Protein 6LKK (pdb70)

B-factor: mean 28.36, std 10.53, range [13.99, 84.91]

Structure (mmCIF, N/CA/C/O backbone):
data_6LKK
#
_entry.id   6LKK
#
_cell.length_a   52.150
_cell.length_b   67.444
_cell.length_c   87.393
_cell.angle_alpha   90.000
_cell.angle_beta   90.000
_cell.angle_gamma   90.000
#
_symmetry.space_group_name_H-M   'P 21 21 21'
#
loop_
_entity.id
_entity.type
_entity.pdbx_description
1 polymer 'ABC transporter, solute-binding protein'
2 non-polymer 6-O-phosphono-alpha-D-glucopyranose
3 water water
#
loop_
_atom_site.group_PDB
_atom_site.id
_atom_site.type_symbol
_atom_site.label_atom_id
_atom_site.label_alt_id
_atom_site.label_comp_id
_atom_site.label_asym_id
_atom_site.label_entity_id
_atom_site.label_seq_id
_atom_site.pdbx_PDB_ins_code
_atom_site.Cartn_x
_atom_site.Cartn_y
_atom_site.Cartn_z
_atom_site.occupancy
_atom_site.B_iso_or_equiv
_atom_site.auth_seq_id
_atom_site.auth_comp_id
_atom_site.auth_asym_id
_atom_site.auth_atom_id
_atom_site.pdbx_PDB_model_num
ATOM 1 N N . ASN A 1 1 ? -25.794 1.857 117.856 1.00 39.78 29 ASN A N 1
ATOM 2 C CA . ASN A 1 1 ? -26.433 3.132 117.548 1.00 36.95 29 ASN A CA 1
ATOM 3 C C . ASN A 1 1 ? -26.516 3.373 116.044 1.00 41.19 29 ASN A C 1
ATOM 4 O O . ASN A 1 1 ? -27.525 3.874 115.543 1.00 45.13 29 ASN A O 1
ATOM 14 N N . VAL A 1 2 ? -25.460 3.013 115.324 1.00 38.12 30 VAL A N 1
ATOM 15 C CA . VAL A 1 2 ? -25.391 3.277 113.891 1.00 38.92 30 VAL A CA 1
ATOM 16 C C . VAL A 1 2 ? -26.119 2.179 113.129 1.00 31.24 30 VAL A C 1
ATOM 17 O O . VAL A 1 2 ? -26.019 0.991 113.462 1.00 33.41 30 VAL A O 1
ATOM 30 N N . LEU A 1 3 ? -26.859 2.577 112.098 1.00 26.80 31 LEU A N 1
ATOM 31 C CA . LEU A 1 3 ? -27.529 1.651 111.192 1.00 27.83 31 LEU A CA 1
ATOM 32 C C . LEU A 1 3 ? -26.850 1.746 109.833 1.00 24.75 31 LEU A C 1
ATOM 33 O O . LEU A 1 3 ? -26.882 2.802 109.192 1.00 27.85 31 LEU A O 1
ATOM 49 N N . THR A 1 4 ? -26.246 0.646 109.395 1.00 25.28 32 THR A N 1
ATOM 50 C CA . THR A 1 4 ? -25.466 0.620 108.165 1.00 24.60 32 THR A CA 1
ATOM 51 C C . THR A 1 4 ? -26.317 0.096 107.015 1.00 22.72 32 THR 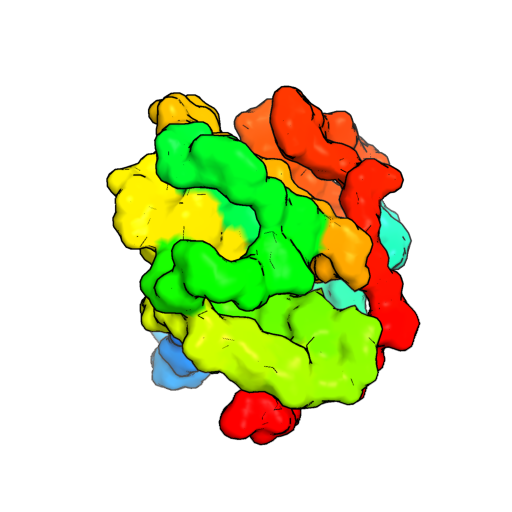A C 1
ATOM 52 O O . THR A 1 4 ? -26.940 -0.966 107.125 1.00 22.45 32 THR A O 1
ATOM 63 N N . VAL A 1 5 ? -26.327 0.842 105.914 1.00 21.02 33 VAL A N 1
ATOM 64 C CA . VAL A 1 5 ? -27.052 0.483 104.702 1.00 19.97 33 VAL A CA 1
ATOM 65 C C . VAL A 1 5 ? -26.031 0.166 103.617 1.00 20.23 33 VAL A C 1
ATOM 66 O O . VAL A 1 5 ? -25.115 0.959 103.372 1.00 22.48 33 VAL A O 1
ATOM 79 N N . TYR A 1 6 ? -26.181 -0.992 102.976 1.00 19.13 34 TYR A N 1
ATOM 80 C CA . TYR A 1 6 ? -25.452 -1.292 101.748 1.00 20.02 34 TYR A CA 1
ATOM 81 C C . TYR A 1 6 ? -26.267 -0.776 100.571 1.00 18.58 34 TYR A C 1
ATOM 82 O O . TYR A 1 6 ? -27.473 -1.026 100.496 1.00 19.96 34 TYR A O 1
ATOM 100 N N . SER A 1 7 ? -25.619 -0.064 99.649 1.00 18.66 35 SER A N 1
ATOM 101 C CA . SER A 1 7 ? -26.374 0.397 98.489 1.00 18.99 35 SER A CA 1
ATOM 102 C C . SER A 1 7 ? -25.493 0.688 97.281 1.00 18.67 35 SER A C 1
ATOM 103 O O . SER A 1 7 ? -24.478 1.385 97.405 1.00 18.38 35 SER A O 1
ATOM 111 N N . PRO A 1 8 ? -25.853 0.188 96.093 1.00 17.45 36 PRO A N 1
ATOM 112 C CA . PRO A 1 8 ? -25.169 0.630 94.869 1.00 17.84 36 PRO A CA 1
ATOM 113 C C . PRO A 1 8 ? -25.628 1.985 94.361 1.00 17.66 36 PRO A C 1
ATOM 114 O O . PRO A 1 8 ? -25.045 2.488 93.389 1.00 17.83 36 PRO A O 1
ATOM 125 N N . TYR A 1 9 ? -26.654 2.585 94.963 1.00 18.90 37 TYR A N 1
ATOM 126 C CA . TYR A 1 9 ? -27.091 3.907 94.541 1.00 16.34 37 TYR A CA 1
ATOM 127 C C . TYR A 1 9 ? -25.980 4.926 94.749 1.00 18.88 37 TYR A C 1
ATOM 128 O O . TYR A 1 9 ? -25.121 4.775 95.621 1.00 19.69 37 TYR A O 1
ATOM 146 N N . GLN A 1 10 ? -26.019 5.985 93.950 1.00 17.38 38 GLN A N 1
ATOM 147 C CA . GLN A 1 10 ? -25.152 7.128 94.180 1.00 20.67 38 GLN A CA 1
ATOM 148 C C . GLN A 1 10 ? -25.660 7.936 95.367 1.00 21.56 38 GLN A C 1
ATOM 149 O O . GLN A 1 10 ? -26.857 7.969 95.661 1.00 18.93 38 GLN A O 1
ATOM 163 N N . SER A 1 11 ? -24.726 8.593 96.055 1.00 20.54 39 SER A N 1
ATOM 164 C CA . SER A 1 11 ? -25.070 9.308 97.280 1.00 23.72 39 SER A CA 1
ATOM 165 C C . SER A 1 11 ? -26.162 10.348 97.042 1.00 21.50 39 SER A C 1
ATOM 166 O O . SER A 1 11 ? -27.042 10.537 97.891 1.00 24.54 39 SER A O 1
ATOM 174 N N . ASN A 1 12 ? -26.126 11.036 95.898 1.00 22.47 40 ASN A N 1
ATOM 175 C CA . ASN A 1 12 ? -27.056 12.140 95.680 1.00 25.52 40 ASN A CA 1
ATOM 176 C C . ASN A 1 12 ? -28.510 11.690 95.696 1.00 24.09 40 ASN A C 1
ATOM 177 O O . ASN A 1 12 ? -29.395 12.510 95.966 1.00 25.17 40 ASN A O 1
ATOM 188 N N . LEU A 1 13 ? -28.782 10.413 95.422 1.00 21.95 41 LEU A N 1
ATOM 189 C CA . LEU A 1 13 ? -30.163 9.946 95.391 1.00 21.07 41 LEU A CA 1
ATOM 190 C C . LEU A 1 13 ? -30.670 9.586 96.783 1.00 22.37 41 LEU A C 1
ATOM 191 O O . LEU A 1 13 ? -31.836 9.849 97.104 1.00 24.57 41 LEU A O 1
ATOM 207 N N . ILE A 1 14 ? -29.828 8.975 97.617 1.00 20.99 42 ILE A N 1
ATOM 208 C CA . ILE A 1 14 ? -30.287 8.387 98.867 1.00 18.94 42 ILE A CA 1
ATOM 209 C C . ILE A 1 14 ? -29.776 9.114 100.109 1.00 22.01 42 ILE A C 1
ATOM 210 O O . ILE A 1 14 ? -30.423 9.030 101.160 1.00 20.77 42 ILE A O 1
ATOM 226 N N . ARG A 1 15 ? -28.647 9.814 100.029 1.00 22.04 43 ARG A N 1
ATOM 227 C CA . ARG A 1 15 ? -28.149 10.501 101.219 1.00 23.63 43 ARG A CA 1
ATOM 228 C C . ARG A 1 15 ? -29.151 11.511 101.763 1.00 22.58 43 ARG A C 1
ATOM 229 O O . ARG A 1 15 ? -29.335 11.551 102.993 1.00 24.25 43 ARG A O 1
ATOM 250 N N . PRO A 1 16 ? -29.828 12.324 100.948 1.00 23.65 44 PRO A N 1
ATOM 251 C CA . PRO A 1 16 ? -30.798 13.272 101.525 1.00 25.67 44 PRO A CA 1
ATOM 252 C C . PRO A 1 16 ? -31.954 12.605 102.256 1.00 28.79 44 PRO A C 1
ATOM 253 O O . PRO A 1 16 ? -32.239 12.973 103.403 1.00 29.05 44 PRO A O 1
ATOM 264 N N . ILE A 1 17 ? -32.643 11.642 101.634 1.00 26.34 45 ILE A N 1
ATOM 265 C CA . ILE A 1 17 ? -33.782 11.037 102.323 1.00 26.89 45 ILE A CA 1
ATOM 266 C C . ILE A 1 17 ? -33.318 10.265 103.548 1.00 22.21 45 ILE A C 1
ATOM 267 O O . ILE A 1 17 ? -34.037 10.195 104.551 1.00 24.86 45 ILE A O 1
ATOM 283 N N . LEU A 1 18 ? -32.126 9.670 103.501 1.00 22.06 46 LEU A N 1
ATOM 284 C CA . LEU A 1 18 ? -31.619 9.005 104.693 1.00 22.28 46 LEU A CA 1
ATOM 285 C C . LEU A 1 18 ? -31.276 10.019 105.776 1.00 24.79 46 LEU A C 1
ATOM 286 O O . LEU A 1 18 ? -31.387 9.708 106.966 1.00 24.81 46 LEU A O 1
ATOM 302 N N . ASN A 1 19 ? -30.890 11.238 105.387 1.00 25.07 47 ASN A N 1
ATOM 303 C CA . ASN A 1 19 ? -30.708 12.301 106.369 1.00 28.18 47 ASN A CA 1
ATOM 304 C C . ASN A 1 19 ? -32.035 12.691 107.005 1.00 26.60 47 ASN A C 1
ATOM 305 O O . ASN A 1 19 ? -32.096 12.960 108.211 1.00 29.46 47 ASN A O 1
ATOM 316 N N . GLU A 1 20 ? -33.110 12.734 106.215 1.00 28.69 48 GLU A N 1
ATOM 317 C CA . GLU A 1 20 ? -34.412 13.048 106.791 1.00 28.69 48 GLU A CA 1
ATOM 318 C C . GLU A 1 20 ? -34.878 11.944 107.728 1.00 31.88 48 GLU A C 1
ATOM 319 O O . GLU A 1 20 ? -35.593 12.220 108.699 1.00 32.74 48 GLU A O 1
ATOM 331 N N . PHE A 1 21 ? -34.488 10.695 107.461 1.00 29.02 49 PHE A N 1
ATOM 332 C CA . PHE A 1 21 ? -34.780 9.622 108.406 1.00 27.97 49 PHE A CA 1
ATOM 333 C C . PHE A 1 21 ? -34.008 9.819 109.704 1.00 31.91 49 PHE A C 1
ATOM 334 O O . PHE A 1 21 ? -34.558 9.627 110.794 1.00 31.13 49 PHE A O 1
ATOM 351 N N . GLU A 1 22 ? -32.730 10.195 109.606 1.00 26.27 50 GLU A N 1
ATOM 352 C CA . GLU A 1 22 ? -31.972 10.576 110.793 1.00 33.51 50 GLU A CA 1
ATOM 353 C C . GLU A 1 22 ? -32.695 11.672 111.563 1.00 31.36 50 GLU A C 1
ATOM 354 O O . GLU A 1 22 ? -32.818 11.616 112.792 1.00 36.47 50 GLU A O 1
ATOM 366 N N . LYS A 1 23 ? -33.181 12.685 110.843 1.00 33.72 51 LYS A N 1
ATOM 367 C CA . LYS A 1 23 ? -33.809 13.838 111.478 1.00 37.09 51 LYS A CA 1
ATOM 368 C C . LYS A 1 23 ? -35.136 13.472 112.130 1.00 39.17 51 LYS A C 1
ATOM 369 O O . LYS A 1 23 ? -35.508 14.063 113.150 1.00 40.86 51 LYS A O 1
ATOM 388 N N . GLN A 1 24 ? -35.859 12.507 111.565 1.00 32.04 52 GLN A N 1
ATOM 389 C CA . GLN A 1 24 ? -37.159 12.117 112.098 1.00 34.70 52 GLN A CA 1
ATOM 390 C C . GLN A 1 24 ? -37.044 11.071 113.200 1.00 35.53 52 GLN A C 1
ATOM 391 O O . GLN A 1 24 ? -37.758 11.154 114.205 1.00 35.00 52 GLN A O 1
ATOM 405 N N . GLU A 1 25 ? -36.157 10.090 113.037 1.00 33.47 53 GLU A N 1
ATOM 406 C CA . GLU A 1 25 ? -36.072 8.959 113.951 1.00 31.71 53 GLU A CA 1
ATOM 407 C C . GLU A 1 25 ? -34.843 9.000 114.846 1.00 35.29 53 GLU A C 1
ATOM 408 O O . GLU A 1 25 ? -34.700 8.133 115.715 1.00 32.13 53 GLU A O 1
ATOM 420 N N . HIS A 1 26 ? -33.952 9.971 114.658 1.00 36.14 54 HIS A N 1
ATOM 421 C CA . HIS A 1 26 ? -32.816 10.169 115.557 1.00 33.31 54 HIS A CA 1
ATOM 422 C C . HIS A 1 26 ? -31.898 8.948 115.562 1.00 38.10 54 HIS A C 1
ATOM 423 O O . HIS A 1 26 ? -31.412 8.510 116.607 1.00 34.84 54 HIS A O 1
ATOM 437 N N . VAL A 1 27 ? -31.665 8.394 114.376 1.00 35.00 55 VAL A N 1
ATOM 438 C CA . VAL A 1 27 ? -30.725 7.301 114.166 1.00 33.50 55 VAL A CA 1
ATOM 439 C C . VAL A 1 27 ? -29.689 7.769 113.157 1.00 37.85 55 VAL A C 1
ATOM 440 O O . VAL A 1 27 ? -30.028 8.456 112.188 1.00 41.72 55 VAL A O 1
ATOM 453 N N . LYS A 1 28 ? -28.431 7.404 113.382 1.00 31.37 56 LYS A N 1
ATOM 454 C CA . LYS A 1 28 ? -27.364 7.706 112.436 1.00 39.51 56 LYS A CA 1
ATOM 455 C C . LYS A 1 28 ? -27.275 6.587 111.406 1.00 35.26 56 LYS A C 1
ATOM 456 O O . LYS A 1 28 ? -27.206 5.407 111.766 1.00 30.99 56 LYS A O 1
ATOM 475 N N . ILE A 1 29 ? -27.275 6.961 110.129 1.00 33.65 57 ILE A N 1
ATOM 476 C CA . ILE A 1 29 ? -27.191 6.009 109.028 1.00 29.16 57 ILE A CA 1
ATOM 477 C C . ILE A 1 29 ? -25.866 6.209 108.311 1.00 29.67 57 ILE A C 1
ATOM 478 O O . ILE A 1 29 ? -25.544 7.324 107.884 1.00 32.22 57 ILE A O 1
ATOM 494 N N . GLU A 1 30 ? -25.108 5.127 108.175 1.00 28.12 58 GLU A N 1
ATOM 495 C CA . GLU A 1 30 ? -23.907 5.097 107.356 1.00 30.61 58 GLU A CA 1
ATOM 496 C C . GLU A 1 30 ? -24.172 4.228 106.135 1.00 30.58 58 GLU A C 1
ATOM 497 O O . GLU A 1 30 ? -24.854 3.203 106.230 1.00 30.29 58 GLU A O 1
ATOM 509 N N . ILE A 1 31 ? -23.648 4.645 104.985 1.00 25.86 59 ILE A N 1
ATOM 510 C CA . ILE A 1 31 ? -23.866 3.945 103.725 1.00 24.94 59 ILE A CA 1
ATOM 511 C C . ILE A 1 31 ? -22.563 3.293 103.294 1.00 23.33 59 ILE A C 1
ATOM 512 O O . ILE A 1 31 ? -21.495 3.914 103.354 1.00 26.09 59 ILE A O 1
ATOM 528 N N . LYS A 1 32 ? -22.655 2.046 102.844 1.00 24.30 60 LYS A N 1
ATOM 529 C CA . LYS A 1 32 ? -21.546 1.354 102.199 1.00 25.28 60 LYS A CA 1
ATOM 530 C C . LYS A 1 32 ? -21.864 1.268 100.711 1.00 23.95 60 LYS A C 1
ATOM 531 O O . LYS A 1 32 ? -22.799 0.565 100.311 1.00 23.63 60 LYS A O 1
ATOM 550 N N . HIS A 1 33 ? -21.094 1.989 99.899 1.00 25.04 61 HIS A N 1
ATOM 551 C CA . HIS A 1 33 ? -21.314 2.081 98.463 1.00 24.58 61 HIS A CA 1
ATOM 552 C C . HIS A 1 33 ? -20.451 1.070 97.717 1.00 25.39 61 HIS A C 1
ATOM 553 O O . HIS A 1 33 ? -19.384 0.667 98.187 1.00 28.32 61 HIS A O 1
ATOM 567 N N . GLY A 1 34 ? -20.924 0.672 96.542 1.00 22.00 62 GLY A N 1
ATOM 568 C CA . GLY A 1 34 ? -20.177 -0.228 95.685 1.00 20.84 62 GLY A CA 1
ATOM 569 C C . GLY A 1 34 ? -21.076 -0.802 94.615 1.00 21.89 62 GLY A C 1
ATOM 570 O O . GLY A 1 34 ? -22.296 -0.621 94.627 1.00 23.17 62 GLY A O 1
ATOM 574 N N . SER A 1 35 ? -20.447 -1.494 93.668 1.00 22.40 63 SER A N 1
ATOM 575 C CA . SER A 1 35 ? -21.209 -2.225 92.666 1.00 19.70 63 SER A CA 1
ATOM 576 C C . SER A 1 35 ? -22.084 -3.268 93.351 1.00 20.65 63 SER A C 1
ATOM 577 O O . SER A 1 35 ? -21.718 -3.824 94.390 1.00 21.40 63 SER A O 1
ATOM 585 N N . THR A 1 36 ? -23.255 -3.530 92.763 1.00 18.66 64 THR A N 1
ATOM 586 C CA . THR A 1 36 ? -24.249 -4.381 93.415 1.00 20.16 64 THR A CA 1
ATOM 587 C C . THR A 1 36 ? -23.649 -5.716 93.840 1.00 21.02 64 THR A C 1
ATOM 588 O O . THR A 1 36 ? -23.743 -6.113 95.006 1.00 19.25 64 THR A O 1
ATOM 599 N N . GLN A 1 37 ? -23.036 -6.434 92.897 1.00 18.85 65 GLN A N 1
ATOM 600 C CA . GLN A 1 37 ? -22.552 -7.774 93.206 1.00 19.50 65 GLN A CA 1
ATOM 601 C C . GLN A 1 37 ? -21.308 -7.740 94.083 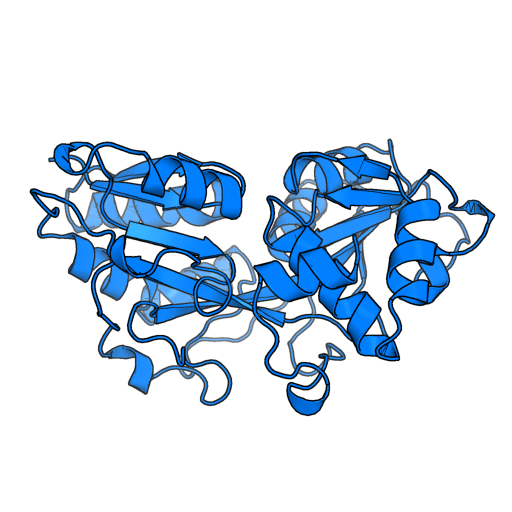1.00 24.16 65 GLN A C 1
ATOM 602 O O . GLN A 1 37 ? -21.065 -8.685 94.842 1.00 25.25 65 GLN A O 1
ATOM 616 N N . VAL A 1 38 ? -20.510 -6.676 93.997 1.00 22.82 66 VAL A N 1
ATOM 617 C CA . VAL A 1 38 ? -19.374 -6.533 94.902 1.00 23.02 66 VAL A CA 1
ATOM 618 C C . VAL A 1 38 ? -19.862 -6.362 96.334 1.00 25.30 66 VAL A C 1
ATOM 619 O O . VAL A 1 38 ? -19.339 -6.985 97.266 1.00 24.42 66 VAL A O 1
ATOM 632 N N . LEU A 1 39 ? -20.873 -5.513 96.532 1.00 21.80 67 LEU A N 1
ATOM 633 C CA . LEU A 1 39 ? -21.472 -5.364 97.854 1.00 21.85 67 LEU A CA 1
ATOM 634 C C . LEU A 1 39 ? -21.987 -6.702 98.369 1.00 23.21 67 LEU A C 1
ATOM 635 O O . LEU A 1 39 ? -21.742 -7.074 99.522 1.00 23.47 67 LEU A O 1
ATOM 651 N N . LEU A 1 40 ? -22.704 -7.444 97.522 1.00 23.54 68 LEU A N 1
ATOM 652 C CA . LEU A 1 40 ? -23.260 -8.722 97.947 1.00 23.40 68 LEU A CA 1
ATOM 653 C C . LEU A 1 40 ? -22.160 -9.733 98.245 1.00 27.37 68 LEU A C 1
ATOM 654 O O . LEU A 1 40 ? -22.277 -10.527 99.185 1.00 27.53 68 LEU A O 1
ATOM 670 N N . SER A 1 41 ? -21.080 -9.714 97.462 1.00 23.84 69 SER A N 1
ATOM 671 C CA . SER A 1 41 ? -19.988 -10.656 97.690 1.00 29.50 69 SER A CA 1
ATOM 672 C C . SER A 1 41 ? -19.225 -10.322 98.965 1.00 27.53 69 SER A C 1
ATOM 673 O O . SER A 1 41 ? -18.907 -11.219 99.756 1.00 30.42 69 SER A O 1
ATOM 681 N N . ASN A 1 42 ? -18.916 -9.042 99.184 1.00 26.38 70 ASN A N 1
ATOM 682 C CA . ASN A 1 42 ? -18.228 -8.652 100.410 1.00 26.66 70 ASN A CA 1
ATOM 683 C C . ASN A 1 42 ? -19.112 -8.886 101.628 1.00 33.54 70 ASN A C 1
ATOM 684 O O . ASN A 1 42 ? -18.631 -9.334 102.676 1.00 30.88 70 ASN A O 1
ATOM 695 N N . LEU A 1 43 ? -20.408 -8.592 101.507 1.00 29.96 71 LEU A N 1
ATOM 696 C CA . LEU A 1 43 ? -21.347 -8.890 102.583 1.00 31.17 71 LEU A CA 1
ATOM 697 C C . LEU A 1 43 ? -21.319 -10.373 102.935 1.00 29.40 71 LEU A C 1
ATOM 698 O O . LEU A 1 43 ? -21.301 -10.742 104.115 1.00 28.43 71 LEU A O 1
ATOM 714 N N . HIS A 1 44 ? -21.305 -11.237 101.919 1.00 28.73 72 HIS A N 1
ATOM 715 C CA . HIS A 1 44 ? -21.311 -12.677 102.157 1.00 30.55 72 HIS A CA 1
ATOM 716 C C . HIS A 1 44 ? -20.107 -13.106 102.985 1.00 36.57 72 HIS A C 1
ATOM 717 O O . HIS A 1 44 ? -20.240 -13.905 103.920 1.00 35.95 72 HIS A O 1
ATOM 731 N N . ASN A 1 45 ? -18.923 -12.591 102.657 1.00 37.22 73 ASN A N 1
ATOM 732 C CA . ASN A 1 45 ? -17.720 -12.932 103.405 1.00 37.67 73 ASN A CA 1
ATOM 733 C C . ASN A 1 45 ? -17.586 -12.134 104.692 1.00 38.19 73 ASN A C 1
ATOM 734 O O . ASN A 1 45 ? -16.791 -12.511 105.559 1.00 35.65 73 ASN A O 1
ATOM 745 N N . GLU A 1 46 ? -18.341 -11.049 104.835 1.00 36.85 74 GLU A N 1
ATOM 746 C CA . GLU A 1 46 ? -18.243 -10.225 106.030 1.00 31.58 74 GLU A CA 1
ATOM 747 C C . GLU A 1 46 ? -18.620 -11.041 107.259 1.00 37.31 74 GLU A C 1
ATOM 748 O O . GLU A 1 46 ? -19.553 -11.849 107.225 1.00 32.35 74 GLU A O 1
ATOM 760 N N . ASP A 1 47 ? -17.890 -10.828 108.354 1.00 43.57 75 ASP A N 1
ATOM 761 C CA . ASP A 1 47 ? -18.196 -11.548 109.581 1.00 43.67 75 ASP A CA 1
ATOM 762 C C . ASP A 1 47 ? -19.604 -11.208 110.051 1.00 40.35 75 ASP A C 1
ATOM 763 O O . ASP A 1 47 ? -20.042 -10.056 109.996 1.00 37.78 75 ASP A O 1
ATOM 771 N N . PHE A 1 48 ? -20.305 -12.238 110.522 1.00 39.01 76 PHE A N 1
ATOM 772 C CA . PHE A 1 48 ? -21.721 -12.142 110.857 1.00 37.96 76 PHE A CA 1
ATOM 773 C C . PHE A 1 48 ? -22.005 -11.052 111.892 1.00 40.89 76 PHE A C 1
ATOM 774 O O . PHE A 1 48 ? -23.082 -10.442 111.869 1.00 41.17 76 PHE A O 1
ATOM 790 N N . SER A 1 49 ? -21.054 -10.772 112.788 1.00 40.17 77 SER A N 1
ATOM 791 C CA . SER A 1 49 ? -21.250 -9.766 113.829 1.00 37.26 77 SER A CA 1
ATOM 792 C C . SER A 1 49 ? -20.927 -8.345 113.375 1.00 40.36 77 SER A C 1
ATOM 793 O O . SER A 1 49 ? -21.280 -7.395 114.084 1.00 44.90 77 SER A O 1
ATOM 801 N N . GLU A 1 50 ? -20.264 -8.171 112.232 1.00 37.32 78 GLU A N 1
ATOM 802 C CA . GLU A 1 50 ? -19.893 -6.852 111.738 1.00 36.15 78 GLU A CA 1
ATOM 803 C C . GLU A 1 50 ? -20.862 -6.306 110.698 1.00 36.65 78 GLU A C 1
ATOM 804 O O . GLU A 1 50 ? -20.790 -5.116 110.373 1.00 35.10 78 GLU A O 1
ATOM 816 N N . ARG A 1 51 ? -21.764 -7.135 110.182 1.00 32.63 79 ARG A N 1
ATOM 817 C CA . ARG A 1 51 ? -22.564 -6.765 109.025 1.00 32.37 79 ARG A CA 1
ATOM 818 C C . ARG A 1 51 ? -23.475 -5.580 109.321 1.00 33.42 79 ARG A C 1
ATOM 819 O O . ARG A 1 51 ? -23.846 -5.307 110.466 1.00 31.96 79 ARG A O 1
ATOM 840 N N . GLY A 1 52 ? -23.838 -4.878 108.252 1.00 30.97 80 GLY A N 1
ATOM 841 C CA . GLY A 1 52 ? -24.864 -3.865 108.313 1.00 25.20 80 GLY A CA 1
ATOM 842 C C . GLY A 1 52 ? -26.246 -4.489 108.353 1.00 22.66 80 GLY A C 1
ATOM 843 O O . GLY A 1 52 ? -26.418 -5.701 108.487 1.00 23.76 80 GLY A O 1
ATOM 847 N N . ASP A 1 53 ? -27.249 -3.631 108.205 1.00 24.60 81 ASP A N 1
ATOM 848 C CA . ASP A 1 53 ? -28.621 -3.999 108.522 1.00 22.66 81 ASP A CA 1
ATOM 849 C C . ASP A 1 53 ? -29.565 -4.016 107.333 1.00 22.16 81 ASP A C 1
ATOM 850 O O . ASP A 1 53 ? -30.508 -4.809 107.336 1.00 20.44 81 ASP A O 1
ATOM 859 N N . VAL A 1 54 ? -29.353 -3.171 106.327 1.00 21.57 82 VAL A N 1
ATOM 860 C CA . VAL A 1 54 ? -30.282 -3.047 105.209 1.00 20.22 82 VAL A CA 1
ATOM 861 C C . VAL A 1 54 ? -29.490 -2.957 103.914 1.00 19.00 82 VAL A C 1
ATOM 862 O O . VAL A 1 54 ? -28.435 -2.318 103.857 1.00 20.46 82 VAL A O 1
ATOM 875 N N . PHE A 1 55 ? -30.004 -3.608 102.875 1.00 18.11 83 PHE A N 1
ATOM 876 C CA . PHE A 1 55 ? -29.477 -3.501 101.520 1.00 18.24 83 PHE A CA 1
ATOM 877 C C . PHE A 1 55 ? -30.563 -2.866 100.665 1.00 18.14 83 PHE A C 1
ATOM 878 O O . PHE A 1 55 ? -31.688 -3.369 100.624 1.00 18.14 83 PHE A O 1
ATOM 895 N N . MET A 1 56 ? -30.240 -1.758 99.999 1.00 19.83 84 MET A N 1
ATOM 896 C CA . MET A 1 56 ? -31.214 -1.075 99.154 1.00 18.34 84 MET A CA 1
ATOM 897 C C . MET A 1 56 ? -30.584 -0.745 97.810 1.00 20.00 84 MET A C 1
ATOM 898 O O . MET A 1 56 ? -29.464 -0.228 97.748 1.00 18.14 84 MET A O 1
ATOM 912 N N . GLY A 1 57 ? -31.308 -1.045 96.741 1.00 17.77 85 GLY A N 1
ATOM 913 C CA . GLY A 1 57 ? -30.822 -0.839 95.396 1.00 17.95 85 GLY A CA 1
ATOM 914 C C . GLY A 1 57 ? -30.390 -2.141 94.744 1.00 17.34 85 GLY A C 1
ATOM 915 O O . GLY A 1 57 ? -30.118 -3.149 95.402 1.00 20.95 85 GLY A O 1
ATOM 919 N N . GLY A 1 58 ? -30.328 -2.113 93.421 1.00 18.65 86 GLY A N 1
ATOM 920 C CA . GLY A 1 58 ? -30.078 -3.309 92.653 1.00 20.46 86 GLY A CA 1
ATOM 921 C C . GLY A 1 58 ? -31.334 -4.148 92.488 1.00 16.52 86 GLY A C 1
ATOM 922 O O . GLY A 1 58 ? -32.326 -3.995 93.200 1.00 18.45 86 GLY A O 1
ATOM 926 N N . VAL A 1 59 ? -31.280 -5.053 91.515 1.00 19.59 87 VAL A N 1
ATOM 927 C CA . VAL A 1 59 ? -32.401 -5.941 91.230 1.00 20.79 87 VAL A CA 1
ATOM 928 C C . VAL A 1 59 ? -32.299 -7.139 92.164 1.00 20.07 87 VAL A C 1
ATOM 929 O O . VAL A 1 59 ? -32.041 -8.269 91.735 1.00 20.60 87 VAL A O 1
ATOM 942 N N . LEU A 1 60 ? -32.519 -6.889 93.456 1.00 18.12 88 LEU A N 1
ATOM 943 C CA . LEU A 1 60 ? -32.245 -7.892 94.477 1.00 18.61 88 LEU A CA 1
ATOM 944 C C . LEU A 1 60 ? -33.127 -9.122 94.329 1.00 22.10 88 LEU A C 1
ATOM 945 O O . LEU A 1 60 ? -32.682 -10.237 94.619 1.00 24.09 88 LEU A O 1
ATOM 961 N N . SER A 1 61 ? -34.377 -8.952 93.895 1.00 20.99 89 SER A N 1
ATOM 962 C CA . SER A 1 61 ? -35.272 -10.098 93.785 1.00 20.29 89 SER A CA 1
ATOM 963 C C . SER A 1 61 ? -34.731 -11.159 92.837 1.00 24.38 89 SER A C 1
ATOM 964 O O . SER A 1 61 ? -35.167 -12.314 92.907 1.00 24.46 89 SER A O 1
ATOM 972 N N . GLU A 1 62 ? -33.785 -10.801 91.966 1.00 24.49 90 GLU A N 1
ATOM 973 C CA . GLU A 1 62 ? -33.314 -11.700 90.925 1.00 25.51 90 GLU A CA 1
ATOM 974 C C . GLU A 1 62 ? -31.820 -11.993 90.961 1.00 30.68 90 GLU A C 1
ATOM 975 O O . GLU A 1 62 ? -31.377 -12.890 90.235 1.00 34.58 90 GLU A O 1
ATOM 987 N N . THR A 1 63 ? -31.027 -11.284 91.773 1.00 24.12 91 THR A N 1
ATOM 988 C CA . THR A 1 63 ? -29.578 -11.465 91.743 1.00 27.31 91 THR A CA 1
ATOM 989 C C . THR A 1 63 ? -28.968 -11.617 93.134 1.00 30.21 91 THR A C 1
ATOM 990 O O . THR A 1 63 ? -27.768 -11.376 93.301 1.00 33.16 91 THR A O 1
ATOM 1001 N N . ILE A 1 64 ? -29.752 -12.016 94.131 1.00 29.08 92 ILE A N 1
ATOM 1002 C CA . ILE A 1 64 ? -29.209 -12.410 95.427 1.00 28.69 92 ILE A CA 1
ATOM 1003 C C . ILE A 1 64 ? -28.836 -13.885 95.327 1.00 32.65 92 ILE A C 1
ATOM 1004 O O . ILE A 1 64 ? -29.709 -14.755 95.304 1.00 31.72 92 ILE A O 1
ATOM 1020 N N . ASP A 1 65 ? -27.533 -14.165 95.265 1.00 35.49 93 ASP A N 1
ATOM 1021 C CA . ASP A 1 65 ? -27.058 -15.535 95.124 1.00 36.47 93 ASP A CA 1
ATOM 1022 C C . ASP A 1 65 ? -26.952 -16.264 96.457 1.00 39.30 93 ASP A C 1
ATOM 1023 O O . ASP A 1 65 ? -26.892 -17.499 96.467 1.00 37.74 93 ASP A O 1
ATOM 1032 N N . HIS A 1 66 ? -26.926 -15.536 97.576 1.00 34.88 94 HIS A N 1
ATOM 1033 C CA . HIS A 1 66 ? -26.773 -16.118 98.908 1.00 34.26 94 HIS A CA 1
ATOM 1034 C C . HIS A 1 66 ? -27.958 -15.681 99.766 1.00 33.59 94 HIS A C 1
ATOM 1035 O O . HIS A 1 66 ? -27.820 -14.806 100.633 1.00 34.01 94 HIS A O 1
ATOM 1049 N N . PRO A 1 67 ? -29.136 -16.271 99.550 1.00 34.95 95 PRO A N 1
ATOM 1050 C CA . PRO A 1 67 ? -30.299 -15.899 100.375 1.00 36.46 95 PRO A CA 1
ATOM 1051 C C . PRO A 1 67 ? -30.084 -16.110 101.862 1.00 35.25 95 PRO A C 1
ATOM 1052 O O . PRO A 1 67 ? -30.756 -15.454 102.668 1.00 34.60 95 PRO A O 1
ATOM 1063 N N . GLU A 1 68 ? -29.172 -17.002 102.257 1.00 35.99 96 GLU A N 1
ATOM 1064 C CA . GLU A 1 68 ? -28.899 -17.215 103.674 1.00 35.78 96 GLU A CA 1
ATOM 1065 C C . GLU A 1 68 ? -28.360 -15.964 104.355 1.00 33.62 96 GLU A C 1
ATOM 1066 O O . GLU A 1 68 ? -28.374 -15.887 105.588 1.00 32.08 96 GLU A O 1
ATOM 1078 N N . ASP A 1 69 ? -27.882 -14.987 103.585 1.00 30.15 97 ASP A N 1
ATOM 1079 C CA . ASP A 1 69 ? -27.355 -13.751 104.146 1.00 28.69 97 ASP A CA 1
ATOM 1080 C C . ASP A 1 69 ? -28.436 -12.724 104.450 1.00 22.54 97 ASP A C 1
ATOM 1081 O O . ASP A 1 69 ? -28.103 -11.611 104.871 1.00 25.01 97 ASP A O 1
ATOM 1090 N N . PHE A 1 70 ? -29.707 -13.064 104.260 1.00 24.64 98 PHE A N 1
ATOM 1091 C CA . PHE A 1 70 ? -30.796 -12.116 104.428 1.00 23.63 98 PHE A CA 1
ATOM 1092 C C . PHE A 1 70 ? -31.918 -12.752 105.233 1.00 26.96 98 PHE A C 1
ATOM 1093 O O . PHE A 1 70 ? -31.990 -13.975 105.385 1.00 28.05 98 PHE A O 1
ATOM 1110 N N . VAL A 1 71 ? -32.790 -11.901 105.750 1.00 24.62 99 VAL A N 1
ATOM 1111 C CA . VAL A 1 71 ? -33.914 -12.312 106.588 1.00 24.67 99 VAL A CA 1
ATOM 1112 C C . VAL A 1 71 ? -35.176 -12.293 105.745 1.00 28.33 99 VAL A C 1
ATOM 1113 O O . VAL A 1 71 ? -35.415 -11.296 105.036 1.00 25.71 99 VAL A O 1
ATOM 1126 N N . PRO A 1 72 ? -36.009 -13.333 105.770 1.00 21.40 100 PRO A N 1
ATOM 1127 C CA . PRO A 1 72 ? -37.275 -13.291 105.026 1.00 22.83 100 PRO A CA 1
ATOM 1128 C C . PRO A 1 72 ? -38.190 -12.216 105.595 1.00 23.59 100 PRO A C 1
ATOM 1129 O O . PRO A 1 72 ? -38.645 -12.313 106.737 1.00 25.92 100 PRO A O 1
ATOM 1140 N N . TYR A 1 73 ? -38.456 -11.189 104.792 1.00 20.71 101 TYR A N 1
ATOM 1141 C CA . TYR A 1 73 ? -39.279 -10.075 105.236 1.00 20.11 101 TYR A CA 1
ATOM 1142 C C . TYR A 1 73 ? -39.715 -9.228 104.053 1.00 21.12 101 TYR A C 1
ATOM 1143 O O . TYR A 1 73 ? -38.909 -8.917 103.170 1.00 20.57 101 TYR A O 1
ATOM 1161 N N . GLN A 1 74 ? -40.992 -8.868 104.020 1.00 18.25 102 GLN A N 1
ATOM 1162 C CA . GLN A 1 74 ? -41.495 -7.863 103.100 1.00 17.82 102 GLN A CA 1
ATOM 1163 C C . GLN A 1 74 ? -42.357 -6.887 103.880 1.00 20.05 102 GLN A C 1
ATOM 1164 O O . GLN A 1 74 ? -43.132 -7.292 104.752 1.00 19.65 102 GLN A O 1
ATOM 1178 N N . ASP A 1 75 ? -42.209 -5.602 103.572 1.00 18.56 103 ASP A N 1
ATOM 1179 C CA . ASP A 1 75 ? -43.020 -4.586 104.221 1.00 16.06 103 ASP A CA 1
ATOM 1180 C C . ASP A 1 75 ? -44.493 -4.812 103.906 1.00 18.32 103 ASP A C 1
ATOM 1181 O O . ASP A 1 75 ? -44.857 -5.261 102.817 1.00 19.44 103 ASP A O 1
ATOM 1190 N N . THR A 1 76 ? -45.350 -4.495 104.879 1.00 17.56 104 THR A N 1
ATOM 1191 C CA . THR A 1 76 ? -46.785 -4.672 104.680 1.00 20.85 104 THR A CA 1
ATOM 1192 C C . THR A 1 76 ? -47.291 -3.876 103.482 1.00 19.56 104 THR A C 1
ATOM 1193 O O . THR A 1 76 ? -48.260 -4.286 102.833 1.00 21.89 104 THR A O 1
ATOM 1204 N N . SER A 1 77 ? -46.644 -2.751 103.164 1.00 19.85 105 SER A N 1
ATOM 1205 C CA . SER A 1 77 ? -47.140 -1.861 102.122 1.00 16.90 105 SER A CA 1
ATOM 1206 C C . SER A 1 77 ? -46.961 -2.426 100.722 1.00 20.38 105 SER A C 1
ATOM 1207 O O . SER A 1 77 ? -47.260 -1.716 99.757 1.00 19.03 105 SER A O 1
ATOM 1215 N N . VAL A 1 78 ? -46.480 -3.665 100.570 1.00 21.51 106 VAL A N 1
ATOM 1216 C CA . VAL A 1 78 ? -46.500 -4.277 99.245 1.00 20.92 106 VAL A CA 1
ATOM 1217 C C . VAL A 1 78 ? -47.917 -4.265 98.692 1.00 21.53 106 VAL A C 1
ATOM 1218 O O . VAL A 1 78 ? -48.120 -4.235 97.472 1.00 21.25 106 VAL A O 1
ATOM 1231 N N . THR A 1 79 ? -48.917 -4.266 99.579 1.00 21.43 107 THR A N 1
ATOM 1232 C CA . THR A 1 79 ? -50.312 -4.194 99.158 1.00 22.88 107 THR A CA 1
ATOM 1233 C C . THR A 1 79 ? -50.595 -2.944 98.331 1.00 25.06 107 THR A C 1
ATOM 1234 O O . THR A 1 79 ? -51.493 -2.956 97.482 1.00 26.10 107 THR A O 1
ATOM 1245 N N . GLN A 1 80 ? -49.857 -1.859 98.567 1.00 20.48 108 GLN A N 1
ATOM 1246 C CA . GLN A 1 80 ? -50.080 -0.596 97.876 1.00 19.21 108 GLN A CA 1
ATOM 1247 C C . GLN A 1 80 ? -49.207 -0.437 96.639 1.00 21.60 108 GLN A C 1
ATOM 1248 O O . GLN A 1 80 ? -49.197 0.643 96.041 1.00 20.85 108 GLN A O 1
ATOM 1262 N N . GLN A 1 81 ? -48.484 -1.477 96.243 1.00 21.98 109 GLN A N 1
ATOM 1263 C CA . GLN A 1 81 ? -47.520 -1.367 95.161 1.00 18.13 109 GLN A CA 1
ATOM 1264 C C . GLN A 1 81 ? -48.143 -1.739 93.823 1.00 22.35 109 GLN A C 1
ATOM 1265 O O . GLN A 1 81 ? -49.118 -2.493 93.752 1.00 19.70 109 GLN A O 1
ATOM 1279 N N . LEU A 1 82 ? -47.564 -1.189 92.758 1.00 19.97 110 LEU A N 1
ATOM 1280 C CA . LEU A 1 82 ? -47.989 -1.514 91.405 1.00 19.58 110 LEU A CA 1
ATOM 1281 C C . LEU A 1 82 ? -48.045 -3.024 91.214 1.00 24.32 110 LEU A C 1
ATOM 1282 O O . LEU A 1 82 ? -47.114 -3.746 91.580 1.00 23.08 110 LEU A O 1
ATOM 1298 N N . GLU A 1 83 ? -49.146 -3.491 90.622 1.00 25.90 111 GLU A N 1
ATOM 1299 C CA . GLU A 1 83 ? -49.433 -4.923 90.584 1.00 28.26 111 GLU A CA 1
ATOM 1300 C C . GLU A 1 83 ? -48.349 -5.697 89.843 1.00 25.34 111 GLU A C 1
ATOM 1301 O O . GLU A 1 83 ? -48.030 -6.835 90.207 1.00 27.87 111 GLU A O 1
ATOM 1313 N N . ASP A 1 84 ? -47.772 -5.103 88.799 1.00 21.27 112 ASP A N 1
ATOM 1314 C CA . ASP A 1 84 ? -46.859 -5.832 87.928 1.00 24.41 112 ASP A CA 1
ATOM 1315 C C . ASP A 1 84 ? -45.448 -5.959 88.488 1.00 20.75 112 ASP A C 1
ATOM 1316 O O . ASP A 1 84 ? -44.665 -6.752 87.955 1.00 23.94 112 ASP A O 1
ATOM 1325 N N . TYR A 1 85 ? -45.098 -5.211 89.538 1.00 20.38 113 TYR A N 1
ATOM 1326 C CA . TYR A 1 85 ? -43.705 -5.097 89.957 1.00 18.15 113 TYR A CA 1
ATOM 1327 C C . TYR A 1 85 ? -43.491 -5.468 91.420 1.00 20.33 113 TYR A C 1
ATOM 1328 O O . TYR A 1 85 ? -42.475 -5.089 92.008 1.00 20.11 113 TYR A O 1
ATOM 1346 N N . ARG A 1 86 ? -44.409 -6.219 92.017 1.00 20.16 114 ARG A N 1
ATOM 1347 C CA . ARG A 1 86 ? -44.201 -6.694 93.377 1.00 21.93 114 ARG A CA 1
ATOM 1348 C C . ARG A 1 86 ? -43.181 -7.823 93.396 1.00 22.63 114 ARG A C 1
ATOM 1349 O O . ARG A 1 86 ? -43.178 -8.699 92.526 1.00 24.12 114 ARG A O 1
ATOM 1370 N N . SER A 1 87 ? -42.307 -7.796 94.396 1.00 19.37 115 SER A N 1
ATOM 1371 C CA . SER A 1 87 ? -41.274 -8.813 94.515 1.00 21.40 115 SER A CA 1
ATOM 1372 C C . SER A 1 87 ? -41.897 -10.190 94.696 1.00 21.37 115 SER A C 1
ATOM 1373 O O . SER A 1 87 ? -42.825 -10.365 95.490 1.00 23.14 115 SER A O 1
ATOM 1381 N N . ASN A 1 88 ? -41.383 -11.168 93.949 1.00 26.41 116 ASN A N 1
ATOM 1382 C CA . ASN A 1 88 ? -41.696 -12.573 94.168 1.00 30.63 116 ASN A CA 1
ATOM 1383 C C . ASN A 1 88 ? -40.626 -13.263 95.004 1.00 28.49 116 ASN A C 1
ATOM 1384 O O . ASN A 1 88 ? -40.553 -14.497 95.023 1.00 29.22 116 ASN A O 1
ATOM 1395 N N . ASN A 1 89 ? -39.802 -12.482 95.698 1.00 23.06 117 ASN A N 1
ATOM 1396 C CA . ASN A 1 89 ? -38.682 -12.974 96.489 1.00 20.64 117 ASN A CA 1
ATOM 1397 C C . ASN A 1 89 ? -38.956 -12.622 97.943 1.00 24.03 117 ASN A C 1
ATOM 1398 O O . ASN A 1 89 ? -39.083 -11.440 98.283 1.00 21.55 117 ASN A O 1
ATOM 1409 N N . LYS A 1 90 ? -39.054 -13.642 98.799 1.00 21.99 118 LYS A N 1
ATOM 1410 C CA . LYS A 1 90 ? -39.491 -13.423 100.174 1.00 23.04 118 LYS A CA 1
ATOM 1411 C C . LYS A 1 90 ? -38.509 -12.591 100.989 1.00 20.14 118 LYS A C 1
ATOM 1412 O O . LYS A 1 90 ? -38.858 -12.171 102.098 1.00 21.62 118 LYS A O 1
ATOM 1431 N N . TYR A 1 91 ? -37.305 -12.340 100.476 1.00 19.48 119 TYR A N 1
ATOM 1432 C CA . TYR A 1 91 ? -36.324 -11.517 101.167 1.00 20.22 119 TYR A CA 1
ATOM 1433 C C . TYR A 1 91 ? -36.350 -10.059 100.731 1.00 18.94 119 TYR A C 1
ATOM 1434 O O . TYR A 1 91 ? -35.656 -9.237 101.342 1.00 20.69 119 TYR A O 1
ATOM 1452 N N . VAL A 1 92 ? -37.124 -9.715 99.705 1.00 19.00 120 VAL A N 1
ATOM 1453 C CA . VAL A 1 92 ? -36.989 -8.433 99.024 1.00 19.53 120 VAL A CA 1
ATOM 1454 C C . VAL A 1 92 ? -38.342 -7.738 98.957 1.00 18.06 120 VAL A C 1
ATOM 1455 O O . VAL A 1 92 ? -39.346 -8.350 98.572 1.00 18.27 120 VAL A O 1
ATOM 1468 N N . THR A 1 93 ? -38.357 -6.458 99.323 1.00 18.61 121 THR A N 1
ATOM 1469 C CA . THR A 1 93 ? -39.476 -5.562 99.070 1.00 17.59 121 THR A CA 1
ATOM 1470 C C . THR A 1 93 ? -39.113 -4.664 97.896 1.00 16.43 121 THR A C 1
ATOM 1471 O O . THR A 1 93 ? -38.040 -4.055 97.888 1.00 17.77 121 THR A O 1
ATOM 1482 N N . SER A 1 94 ? -39.997 -4.581 96.907 1.00 15.44 122 SER A N 1
ATOM 1483 C CA . SER A 1 94 ? -39.748 -3.679 95.790 1.00 17.69 122 SER A CA 1
ATOM 1484 C C . SER A 1 94 ? -39.747 -2.235 96.277 1.00 16.95 122 SER A C 1
ATOM 1485 O O . SER A 1 94 ? -40.513 -1.864 97.171 1.00 16.17 122 SER A O 1
ATOM 1493 N N . PHE A 1 95 ? -38.871 -1.420 95.678 1.00 16.61 123 PHE A N 1
ATOM 1494 C CA . PHE A 1 95 ? -38.595 -0.074 96.168 1.00 16.84 123 PHE A CA 1
ATOM 1495 C C . PHE A 1 95 ? -38.783 0.993 95.095 1.00 15.79 123 PHE A C 1
ATOM 1496 O O . PHE A 1 95 ? -39.473 1.990 95.328 1.00 17.29 123 PHE A O 1
ATOM 1513 N N . LEU A 1 96 ? -38.166 0.808 93.927 1.00 15.94 124 LEU A N 1
ATOM 1514 C CA . LEU A 1 96 ? -38.246 1.784 92.848 1.00 16.75 124 LEU A CA 1
ATOM 1515 C C . LEU A 1 96 ? -38.192 1.059 91.513 1.00 17.03 124 LEU A C 1
ATOM 1516 O O . LEU A 1 96 ? -37.702 -0.068 91.415 1.00 17.65 124 LEU A O 1
ATOM 1532 N N . LEU A 1 97 ? -38.698 1.729 90.482 1.00 17.24 125 LEU A N 1
ATOM 1533 C CA . LEU A 1 97 ? -38.572 1.273 89.105 1.00 16.80 125 LEU A CA 1
ATOM 1534 C C . LEU A 1 97 ? -37.493 2.103 88.424 1.00 16.46 125 LEU A C 1
ATOM 1535 O O . LEU A 1 97 ? -37.557 3.336 88.437 1.00 18.37 125 LEU A O 1
ATOM 1551 N N . MET A 1 98 ? -36.503 1.432 87.842 1.00 16.76 126 MET A N 1
ATOM 1552 C CA . MET A 1 98 ? -35.351 2.111 87.250 1.00 16.17 126 MET A CA 1
ATOM 1553 C C . MET A 1 98 ? -35.150 1.628 85.823 1.00 17.07 126 MET A C 1
ATOM 1554 O O . MET A 1 98 ? -34.594 0.536 85.605 1.00 18.25 126 MET A O 1
ATOM 1568 N N . PRO A 1 99 ? -35.578 2.396 84.826 1.00 15.60 127 PRO A N 1
ATOM 1569 C CA . PRO A 1 99 ? -35.237 2.047 83.445 1.00 15.55 127 PRO A CA 1
ATOM 1570 C C . PRO A 1 99 ? -33.734 2.099 83.229 1.00 15.42 127 PRO A C 1
ATOM 1571 O O . PRO A 1 99 ? -33.050 3.009 83.703 1.00 16.82 127 PRO A O 1
ATOM 1582 N N . THR A 1 100 ? -33.219 1.100 82.522 1.00 17.79 128 THR A N 1
ATOM 1583 C CA . THR A 1 100 ? -31.889 1.210 81.955 1.00 17.79 128 THR A CA 1
ATOM 1584 C C . THR A 1 100 ? -31.976 2.009 80.661 1.00 18.22 128 THR A C 1
ATOM 1585 O O . THR A 1 100 ? -33.010 2.021 79.988 1.00 21.79 128 THR A O 1
ATOM 1596 N N . VAL A 1 101 ? -30.896 2.719 80.335 1.00 16.51 129 VAL A N 1
ATOM 1597 C CA . VAL A 1 101 ? -30.908 3.648 79.214 1.00 15.68 129 VAL A CA 1
ATOM 1598 C C . VAL A 1 101 ? -29.565 3.627 78.503 1.00 16.33 129 VAL A C 1
ATOM 1599 O O . VAL A 1 101 ? -28.550 3.185 79.044 1.00 14.32 129 VAL A O 1
ATOM 1612 N N . ILE A 1 102 ? -29.583 4.110 77.271 1.00 15.02 130 ILE A N 1
ATOM 1613 C CA . ILE A 1 102 ? -28.376 4.508 76.561 1.00 15.62 130 ILE A CA 1
ATOM 1614 C C . ILE A 1 102 ? -28.183 5.998 76.784 1.00 17.23 130 ILE A C 1
ATOM 1615 O O . ILE A 1 102 ? -29.138 6.778 76.696 1.00 18.59 130 ILE A O 1
ATOM 1631 N N . VAL A 1 103 ? -26.955 6.403 77.083 1.00 14.52 131 VAL A N 1
ATOM 1632 C CA . VAL A 1 103 ? -26.609 7.814 77.186 1.00 16.98 131 VAL A CA 1
ATOM 1633 C C . VAL A 1 103 ? -25.685 8.165 76.031 1.00 16.16 131 VAL A C 1
ATOM 1634 O O . VAL A 1 103 ? -24.769 7.405 75.698 1.00 17.05 131 VAL A O 1
ATOM 1647 N N . VAL A 1 104 ? -25.946 9.310 75.411 1.00 17.59 132 VAL A N 1
ATOM 1648 C CA . VAL A 1 104 ? -25.226 9.769 74.232 1.00 14.44 132 VAL A CA 1
ATOM 1649 C C . VAL A 1 104 ? -24.673 11.153 74.525 1.00 19.07 132 VAL A C 1
ATOM 1650 O O . VAL A 1 104 ? -25.362 11.990 75.115 1.00 18.55 132 VAL A O 1
ATOM 1663 N N . ASN A 1 105 ? -23.429 11.394 74.121 1.00 17.16 133 ASN A N 1
ATOM 1664 C CA . ASN A 1 105 ? -22.857 12.730 74.238 1.00 16.89 133 ASN A CA 1
ATOM 1665 C C . ASN A 1 105 ? -23.336 13.548 73.047 1.00 15.93 133 ASN A C 1
ATOM 1666 O O . ASN A 1 105 ? -22.998 13.245 71.898 1.00 19.91 133 ASN A O 1
ATOM 1677 N N . SER A 1 106 ? -24.134 14.578 73.322 1.00 17.76 134 SER A N 1
ATOM 1678 C CA . SER A 1 106 ? -24.790 15.346 72.274 1.00 20.47 134 SER A CA 1
ATOM 1679 C C . SER A 1 106 ? -23.882 16.392 71.640 1.00 26.79 134 SER A C 1
ATOM 1680 O O . SER A 1 106 ? -24.266 16.982 70.624 1.00 26.61 134 SER A O 1
ATOM 1688 N N . ASP A 1 107 ? -22.699 16.638 72.203 1.00 22.93 135 ASP A N 1
ATOM 1689 C CA . ASP A 1 107 ? -21.713 17.485 71.541 1.00 19.95 135 ASP A CA 1
ATOM 1690 C C . ASP A 1 107 ? -20.839 16.703 70.572 1.00 24.02 135 ASP A C 1
ATOM 1691 O O . ASP A 1 107 ? -20.397 17.261 69.561 1.00 27.42 135 ASP A O 1
ATOM 1700 N N . LEU A 1 108 ? -20.586 15.424 70.849 1.00 20.58 136 LEU A N 1
ATOM 1701 C CA . LEU A 1 108 ? -19.817 14.579 69.945 1.00 19.81 136 LEU A CA 1
ATOM 1702 C C . LEU A 1 108 ? -20.680 13.915 68.885 1.00 23.64 136 LEU A C 1
ATOM 1703 O O . LEU A 1 108 ? -20.168 13.560 67.817 1.00 23.49 136 LEU A O 1
ATOM 1719 N N . GLN A 1 109 ? -21.977 13.762 69.152 1.00 20.73 137 GLN A N 1
ATOM 1720 C CA . GLN A 1 109 ? -22.826 12.937 68.301 1.00 21.71 137 GLN A CA 1
ATOM 1721 C C . GLN A 1 109 ? -22.866 13.458 66.871 1.00 23.22 137 GLN A C 1
ATOM 1722 O O . GLN A 1 109 ? -22.780 12.676 65.916 1.00 21.82 137 GLN A O 1
ATOM 1736 N N . GLY A 1 110 ? -23.002 14.768 66.700 1.00 23.90 138 GLY A N 1
ATOM 1737 C CA . GLY A 1 110 ? -23.179 15.308 65.363 1.00 24.79 138 GLY A CA 1
ATOM 1738 C C . GLY A 1 110 ? -24.411 14.710 64.712 1.00 25.06 138 GLY A C 1
ATOM 1739 O O . GLY A 1 110 ? -25.489 14.641 65.314 1.00 25.99 138 GLY A O 1
ATOM 1743 N N . ASP A 1 111 ? -24.255 14.258 63.471 1.00 22.27 139 ASP A N 1
ATOM 1744 C CA . ASP A 1 111 ? -25.361 13.700 62.705 1.00 23.79 139 ASP A CA 1
ATOM 1745 C C . ASP A 1 111 ? -25.549 12.205 62.928 1.00 23.39 139 ASP A C 1
ATOM 1746 O O . ASP A 1 111 ? -26.430 11.611 62.299 1.00 24.04 139 ASP A O 1
ATOM 1755 N N . ILE A 1 112 ? -24.752 11.583 63.799 1.00 21.67 140 ILE A N 1
ATOM 1756 C CA . ILE A 1 112 ? -24.899 10.157 64.067 1.00 23.19 140 ILE A CA 1
ATOM 1757 C C . ILE A 1 112 ? -26.238 9.909 64.747 1.00 19.62 140 ILE A C 1
ATOM 1758 O O . ILE A 1 112 ? -26.563 10.543 65.758 1.00 21.48 140 ILE A O 1
ATOM 1774 N N . LYS A 1 113 ? -27.012 8.968 64.207 1.00 19.73 141 LYS A N 1
ATOM 1775 C CA . LYS A 1 113 ? -28.288 8.580 64.797 1.00 19.59 141 LYS A CA 1
ATOM 1776 C C . LYS A 1 113 ? -28.087 7.421 65.765 1.00 18.50 141 LYS A C 1
ATOM 1777 O O . LYS A 1 113 ? -27.469 6.410 65.415 1.00 18.98 141 LYS A O 1
ATOM 1796 N N . ILE A 1 114 ? -28.620 7.562 66.976 1.00 19.14 142 ILE A N 1
ATOM 1797 C CA . ILE A 1 114 ? -28.576 6.507 67.985 1.00 17.82 142 ILE A CA 1
ATOM 1798 C C . ILE A 1 114 ? -29.972 6.409 68.589 1.00 18.51 142 ILE A C 1
ATOM 1799 O O . ILE A 1 114 ? -30.349 7.222 69.441 1.00 18.38 142 ILE A O 1
ATOM 1815 N N . ARG A 1 115 ? -30.739 5.412 68.152 1.00 18.54 143 ARG A N 1
ATOM 1816 C CA . ARG A 1 115 ? -32.077 5.158 68.663 1.00 19.94 143 ARG A CA 1
ATOM 1817 C C . ARG A 1 115 ? -32.153 3.937 69.568 1.00 18.67 143 ARG A C 1
ATOM 1818 O O . ARG A 1 115 ? -33.176 3.748 70.236 1.00 18.27 143 ARG A O 1
ATOM 1839 N N . GLY A 1 116 ? -31.116 3.113 69.609 1.00 18.74 144 GLY A N 1
ATOM 1840 C CA . GLY A 1 116 ? -31.180 1.881 70.367 1.00 18.76 144 GLY A CA 1
ATOM 1841 C C . GLY A 1 116 ? -29.917 1.068 70.201 1.00 17.60 144 GLY A C 1
ATOM 1842 O O . GLY A 1 116 ? -28.876 1.585 69.791 1.00 18.13 144 GLY A O 1
ATOM 1846 N N . TYR A 1 117 ? -30.028 -0.225 70.517 1.00 18.13 145 TYR A N 1
ATOM 1847 C CA . TYR A 1 117 ? -28.849 -1.087 70.561 1.00 17.11 145 TYR A CA 1
ATOM 1848 C C . TYR A 1 117 ? -28.260 -1.317 69.174 1.00 15.94 145 TYR A C 1
ATOM 1849 O O . TYR A 1 117 ? -27.034 -1.338 69.015 1.00 20.22 145 TYR A O 1
ATOM 1867 N N . GLN A 1 118 ? -29.107 -1.511 68.161 1.00 18.84 146 GLN A N 1
ATOM 1868 C CA . GLN A 1 118 ? -28.592 -1.766 66.818 1.00 21.84 146 GLN A CA 1
ATOM 1869 C C . GLN A 1 118 ? -27.743 -0.602 66.324 1.00 19.77 146 GLN A C 1
ATOM 1870 O O . GLN A 1 118 ? -26.700 -0.807 65.691 1.00 21.94 146 GLN A O 1
ATOM 1884 N N . ASP A 1 119 ? -28.170 0.629 66.611 1.00 18.28 147 ASP A N 1
ATOM 1885 C CA . ASP A 1 119 ? -27.425 1.801 66.164 1.00 19.19 147 ASP A CA 1
ATOM 1886 C C . ASP A 1 119 ? -26.054 1.892 66.820 1.00 20.14 147 ASP A C 1
ATOM 1887 O O . ASP A 1 119 ? -25.144 2.510 66.257 1.00 22.08 147 ASP A O 1
ATOM 1896 N N . LEU A 1 120 ? -25.884 1.305 68.006 1.00 17.56 148 LEU A N 1
ATOM 1897 C CA . LEU A 1 120 ? -24.579 1.341 68.655 1.00 17.12 148 LEU A CA 1
ATOM 1898 C C . LEU A 1 120 ? -23.534 0.555 67.876 1.00 18.68 148 LEU A C 1
ATOM 1899 O O . LEU A 1 120 ? -22.334 0.763 68.089 1.00 22.96 148 LEU A O 1
ATOM 1915 N N . LEU A 1 121 ? -23.961 -0.326 66.972 1.00 21.43 149 LEU A N 1
ATOM 1916 C CA . LEU A 1 121 ? -23.052 -1.145 66.185 1.00 22.77 149 LEU A CA 1
ATOM 1917 C C . LEU A 1 121 ? -22.568 -0.451 64.919 1.00 23.63 149 LEU A C 1
ATOM 1918 O O . LEU A 1 121 ? -21.785 -1.043 64.171 1.00 23.93 149 LEU A O 1
ATOM 1934 N N . GLN A 1 122 ? -23.010 0.772 64.657 1.00 21.97 150 GLN A N 1
ATOM 1935 C CA . GLN A 1 122 ? -22.522 1.495 63.492 1.00 22.14 150 GLN A CA 1
ATOM 1936 C C . GLN A 1 122 ? -20.998 1.574 63.545 1.00 23.68 150 GLN A C 1
ATOM 1937 O O . GLN A 1 122 ? -20.435 1.868 64.609 1.00 22.49 150 GLN A O 1
ATOM 1951 N N . PRO A 1 123 ? -20.295 1.305 62.440 1.00 21.97 151 PRO A N 1
ATOM 1952 C CA . PRO A 1 123 ? -18.823 1.275 62.499 1.00 22.87 151 PRO A CA 1
ATOM 1953 C C . PRO A 1 123 ? -18.189 2.532 63.069 1.00 23.51 151 PRO A C 1
ATOM 1954 O O . PRO A 1 123 ? -17.148 2.436 63.731 1.00 26.42 151 PRO A O 1
ATOM 1965 N N . ILE A 1 124 ? -18.778 3.709 62.843 1.00 23.30 152 ILE A N 1
ATOM 1966 C CA . ILE A 1 124 ? -18.172 4.944 63.327 1.00 26.35 152 ILE A CA 1
ATOM 1967 C C . ILE A 1 124 ? -18.054 4.949 64.846 1.00 24.84 152 ILE A C 1
ATOM 1968 O O . ILE A 1 124 ? -17.233 5.687 65.403 1.00 26.14 152 ILE A O 1
ATOM 1984 N N . LEU A 1 125 ? -18.845 4.129 65.535 1.00 24.67 153 LEU A N 1
ATOM 1985 C CA . LEU A 1 125 ? -18.876 4.110 66.990 1.00 26.05 153 LEU A CA 1
ATOM 1986 C C . LEU A 1 125 ? -17.993 3.029 67.600 1.00 23.41 153 LEU A C 1
ATOM 1987 O O . LEU A 1 125 ? -17.936 2.921 68.828 1.00 23.41 153 LEU A O 1
ATOM 2003 N N . LYS A 1 126 ? -17.300 2.235 66.785 1.00 26.43 154 LYS A N 1
ATOM 2004 C CA . LYS A 1 126 ? -16.530 1.120 67.320 1.00 25.30 154 LYS A CA 1
ATOM 2005 C C . LYS A 1 126 ? -15.470 1.616 68.293 1.00 25.55 154 LYS A C 1
ATOM 2006 O O . LYS A 1 126 ? -14.735 2.565 68.003 1.00 26.53 154 LYS A O 1
ATOM 2025 N N . GLY A 1 127 ? -15.391 0.964 69.452 1.00 23.19 155 GLY A N 1
ATOM 2026 C CA . GLY A 1 127 ? -14.453 1.351 70.484 1.00 25.12 155 GLY A CA 1
ATOM 2027 C C . GLY A 1 127 ? -14.744 2.674 71.155 1.00 26.11 155 GLY A C 1
ATOM 2028 O O . GLY A 1 127 ? -13.971 3.089 72.025 1.00 29.37 155 GLY A O 1
ATOM 2032 N N . LYS A 1 128 ? -15.831 3.350 70.785 1.00 23.20 156 LYS A N 1
ATOM 2033 C CA . LYS A 1 128 ? -16.198 4.635 71.364 1.00 25.98 156 LYS A CA 1
ATOM 2034 C C . LYS A 1 128 ? -17.489 4.544 72.168 1.00 25.39 156 LYS A C 1
ATOM 2035 O O . LYS A 1 128 ? -18.127 5.567 72.437 1.00 23.60 156 LYS A O 1
ATOM 2054 N N . ILE A 1 129 ? -17.873 3.331 72.560 1.00 20.73 157 ILE A N 1
ATOM 2055 C CA . ILE A 1 129 ? -19.046 3.066 73.383 1.00 20.75 157 ILE A CA 1
ATOM 2056 C C . ILE A 1 129 ? -18.573 2.369 74.649 1.00 22.36 157 ILE A C 1
ATOM 2057 O O . ILE A 1 129 ? -17.641 1.559 74.602 1.00 22.37 157 ILE A O 1
ATOM 2073 N N . ALA A 1 130 ? -19.217 2.671 75.776 1.00 21.56 158 ALA A N 1
ATOM 2074 C CA . ALA A 1 130 ? -18.812 2.123 77.063 1.00 20.92 158 ALA A CA 1
ATOM 2075 C C . ALA A 1 130 ? -19.980 1.438 77.762 1.00 18.66 158 ALA A C 1
ATOM 2076 O O . ALA A 1 130 ? -21.144 1.794 77.567 1.00 20.28 158 ALA A O 1
ATOM 2083 N N . TYR A 1 131 ? -19.645 0.445 78.583 1.00 18.45 159 TYR A N 1
ATOM 2084 C CA . TYR A 1 131 ? -20.603 -0.214 79.460 1.00 15.95 159 TYR A CA 1
ATOM 2085 C C . TYR A 1 131 ? -19.843 -0.740 80.668 1.00 20.13 159 TYR A C 1
ATOM 2086 O O . TYR A 1 131 ? -18.611 -0.769 80.680 1.00 20.50 159 TYR A O 1
ATOM 2104 N N . SER A 1 132 ? -20.585 -1.153 81.692 1.00 17.19 160 SER A N 1
ATOM 2105 C CA . SER A 1 132 ? -19.972 -1.618 82.928 1.00 19.07 160 SER A CA 1
ATOM 2106 C C . SER A 1 132 ? -20.027 -3.140 83.040 1.00 20.29 160 SER A C 1
ATOM 2107 O O . SER A 1 132 ? -20.873 -3.810 82.444 1.00 19.99 160 SER A O 1
ATOM 211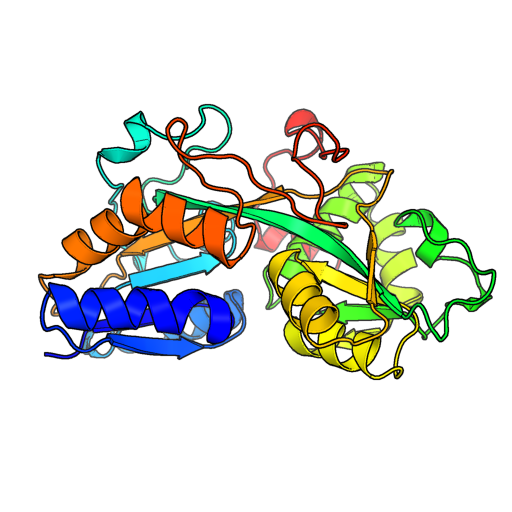5 N N . ASN A 1 133 ? -19.095 -3.672 83.827 1.00 19.16 161 ASN A N 1
ATOM 2116 C CA . ASN A 1 133 ? -18.866 -5.103 83.993 1.00 20.45 161 ASN A CA 1
ATOM 2117 C C . ASN A 1 133 ? -20.155 -5.845 84.331 1.00 19.88 161 ASN A C 1
ATOM 2118 O O . ASN A 1 133 ? -20.711 -5.644 85.418 1.00 21.10 161 ASN A O 1
ATOM 2129 N N . PRO A 1 134 ? -20.653 -6.722 83.451 1.00 20.99 162 PRO A N 1
ATOM 2130 C CA . PRO A 1 134 ? -21.891 -7.450 83.776 1.00 20.33 162 PRO A CA 1
ATOM 2131 C C . PRO A 1 134 ? -21.726 -8.462 84.894 1.00 21.64 162 PRO A C 1
ATOM 2132 O O . PRO A 1 134 ? -22.734 -8.920 85.444 1.00 22.37 162 PRO A O 1
ATOM 2143 N N . ASN A 1 135 ? -20.494 -8.824 85.249 1.00 21.94 163 ASN A N 1
ATOM 2144 C CA . ASN A 1 135 ? -20.274 -9.790 86.316 1.00 22.59 163 ASN A CA 1
ATOM 2145 C C . ASN A 1 135 ? -20.375 -9.170 87.700 1.00 24.18 163 ASN A C 1
ATOM 2146 O O . ASN A 1 135 ? -20.589 -9.901 88.674 1.00 25.46 163 ASN A O 1
ATOM 2157 N N . THR A 1 136 ? -20.232 -7.848 87.813 1.00 22.91 164 THR A N 1
ATOM 2158 C CA . THR A 1 136 ? -20.199 -7.186 89.107 1.00 21.99 164 THR A CA 1
ATOM 2159 C C . THR A 1 136 ? -21.280 -6.134 89.302 1.00 22.77 164 THR A C 1
ATOM 2160 O O . THR A 1 136 ? -21.494 -5.710 90.444 1.00 21.46 164 THR A O 1
ATOM 2171 N N . THR A 1 137 ? -21.963 -5.698 88.245 1.00 21.13 165 THR A N 1
ATOM 2172 C CA . THR A 1 137 ? -22.894 -4.582 88.331 1.00 17.98 165 THR A CA 1
ATOM 2173 C C . THR A 1 137 ? -24.294 -5.012 87.916 1.00 19.60 165 THR A C 1
ATOM 2174 O O . THR A 1 137 ? -24.468 -5.898 87.073 1.00 20.80 165 THR A O 1
ATOM 2185 N N . THR A 1 138 ? -25.297 -4.368 88.519 1.00 18.00 166 THR A N 1
ATOM 2186 C CA . THR A 1 138 ? -26.665 -4.535 88.044 1.00 15.49 166 THR A CA 1
ATOM 2187 C C . THR A 1 138 ? -26.817 -3.986 86.633 1.00 15.42 166 THR A C 1
ATOM 2188 O O . THR A 1 138 ? -27.439 -4.619 85.772 1.00 17.48 166 THR A O 1
ATOM 2199 N N . THR A 1 139 ? -26.252 -2.806 86.381 1.00 19.23 167 THR A N 1
ATOM 2200 C CA . THR A 1 139 ? -26.516 -2.105 85.129 1.00 17.40 167 THR A CA 1
ATOM 2201 C C . THR A 1 139 ? -25.945 -2.864 83.939 1.00 14.94 167 THR A C 1
ATOM 2202 O O . THR A 1 139 ? -26.636 -3.067 82.936 1.00 17.15 167 THR A O 1
ATOM 2213 N N . GLY A 1 140 ? -24.682 -3.285 84.025 1.00 16.67 168 GLY A N 1
ATOM 2214 C CA . GLY A 1 140 ? -24.103 -4.059 82.939 1.00 17.63 168 GLY A CA 1
ATOM 2215 C C . GLY A 1 140 ? -24.839 -5.364 82.706 1.00 18.04 168 GLY A C 1
ATOM 2216 O O . GLY A 1 140 ? -25.135 -5.730 81.566 1.00 18.31 168 GLY A O 1
ATOM 2220 N N . TYR A 1 141 ? -25.155 -6.079 83.788 1.00 17.90 169 TYR A N 1
ATOM 2221 C CA . TYR A 1 141 ? -25.892 -7.332 83.670 1.00 18.90 169 TYR A CA 1
ATOM 2222 C C . TYR A 1 141 ? -27.240 -7.117 82.992 1.00 18.32 169 TYR A C 1
ATOM 2223 O O . TYR A 1 141 ? -27.604 -7.844 82.062 1.00 20.19 169 TYR A O 1
ATOM 2241 N N . GLN A 1 142 ? -27.997 -6.114 83.443 1.00 15.83 170 GLN A N 1
ATOM 2242 C CA . GLN A 1 142 ? -29.333 -5.896 82.897 1.00 18.64 170 GLN A CA 1
ATOM 2243 C C . GLN A 1 142 ? -29.274 -5.518 81.422 1.00 14.65 170 GLN A C 1
ATOM 2244 O O . GLN A 1 142 ? -30.123 -5.947 80.630 1.00 17.98 170 GLN A O 1
ATOM 2258 N N . HIS A 1 143 ? -28.277 -4.723 81.029 1.00 16.52 171 HIS A N 1
ATOM 2259 C CA . HIS A 1 143 ? -28.121 -4.379 79.620 1.00 15.86 171 HIS A CA 1
ATOM 2260 C C . HIS A 1 143 ? -27.797 -5.608 78.780 1.00 17.98 171 HIS A C 1
ATOM 2261 O O . HIS A 1 143 ? -28.306 -5.754 77.663 1.00 16.62 171 HIS A O 1
ATOM 2275 N N . MET A 1 144 ? -26.936 -6.495 79.286 1.00 19.41 172 MET A N 1
ATOM 2276 C CA . MET A 1 144 ? -26.616 -7.700 78.529 1.00 19.18 172 MET A CA 1
ATOM 2277 C C . MET A 1 144 ? -27.849 -8.580 78.374 1.00 16.67 172 MET A C 1
ATOM 2278 O O . MET A 1 144 ? -28.055 -9.191 77.318 1.00 18.50 172 MET A O 1
ATOM 2292 N N . ARG A 1 145 ? -28.686 -8.655 79.413 1.00 17.46 173 ARG A N 1
ATOM 2293 C CA . ARG A 1 145 ? -29.961 -9.353 79.284 1.00 18.43 173 ARG A CA 1
ATOM 2294 C C . ARG A 1 145 ? -30.853 -8.680 78.246 1.00 20.49 173 ARG A C 1
ATOM 2295 O O . ARG A 1 145 ? -31.534 -9.359 77.468 1.00 18.14 173 ARG A O 1
ATOM 2316 N N . ALA A 1 146 ? -30.864 -7.345 78.215 1.00 20.88 174 ALA A N 1
ATOM 2317 C CA . ALA A 1 146 ? -31.678 -6.638 77.230 1.00 18.61 174 ALA A CA 1
ATOM 2318 C C . ALA A 1 146 ? -31.231 -6.964 75.811 1.00 16.62 174 ALA A C 1
ATOM 2319 O O . ALA A 1 146 ? -32.062 -7.185 74.923 1.00 20.80 174 ALA A O 1
ATOM 2326 N N . ILE A 1 147 ? -29.918 -7.002 75.581 1.00 17.33 175 ILE A N 1
ATOM 2327 C CA . ILE A 1 147 ? -29.402 -7.320 74.254 1.00 18.10 175 ILE A CA 1
ATOM 2328 C C . ILE A 1 147 ? -29.709 -8.769 73.898 1.00 19.56 175 ILE A C 1
ATOM 2329 O O . ILE A 1 147 ? -30.109 -9.074 72.767 1.00 20.14 175 ILE A O 1
ATOM 2345 N N . TYR A 1 148 ? -29.534 -9.685 74.852 1.00 20.12 176 TYR A N 1
ATOM 2346 C CA . TYR A 1 148 ? -29.862 -11.082 74.591 1.00 18.85 176 TYR A CA 1
ATOM 2347 C C . TYR A 1 148 ? -31.347 -11.254 74.304 1.00 21.33 176 TYR A C 1
ATOM 2348 O O . TYR A 1 148 ? -31.735 -12.095 73.485 1.00 23.04 176 TYR A O 1
ATOM 2366 N N . SER A 1 149 ? -32.195 -10.466 74.965 1.00 20.06 177 SER A N 1
ATOM 2367 C CA . SER A 1 149 ? -33.634 -10.648 74.824 1.00 21.41 177 SER A CA 1
ATOM 2368 C C . SER A 1 149 ? -34.139 -10.280 73.436 1.00 21.97 177 SER A C 1
ATOM 2369 O O . SER A 1 149 ? -35.220 -10.734 73.052 1.00 26.40 177 SER A O 1
ATOM 2377 N N . MET A 1 150 ? -33.392 -9.474 72.677 1.00 20.86 178 MET A N 1
ATOM 2378 C CA . MET A 1 150 ? -33.868 -9.038 71.366 1.00 21.13 178 MET A CA 1
ATOM 2379 C C . MET A 1 150 ? -34.251 -10.231 70.501 1.00 24.59 178 MET A C 1
ATOM 2380 O O . MET A 1 150 ? -35.371 -10.310 69.982 1.00 26.56 178 MET A O 1
ATOM 2394 N N . HIS A 1 151 ? -33.324 -11.172 70.337 1.00 22.35 179 HIS A N 1
ATOM 2395 C CA . HIS A 1 151 ? -33.548 -12.361 69.529 1.00 25.54 179 HIS A CA 1
ATOM 2396 C C . HIS A 1 151 ? -33.121 -13.627 70.258 1.00 26.95 179 HIS A C 1
ATOM 2397 O O . HIS A 1 151 ? -33.110 -14.705 69.651 1.00 27.07 179 HIS A O 1
ATOM 2411 N N . HIS A 1 152 ? -32.781 -13.525 71.544 1.00 24.67 180 HIS A N 1
ATOM 2412 C CA . HIS A 1 152 ? -32.307 -14.664 72.326 1.00 26.23 180 HIS A CA 1
ATOM 2413 C C . HIS A 1 152 ? -31.096 -15.306 71.655 1.00 27.11 180 HIS A C 1
ATOM 2414 O O . HIS A 1 152 ? -31.013 -16.525 71.493 1.00 27.47 180 HIS A O 1
ATOM 2428 N N . ARG A 1 153 ? -30.142 -14.460 71.272 1.00 24.88 181 ARG A N 1
ATOM 2429 C CA . ARG A 1 153 ? -28.924 -14.890 70.600 1.00 22.99 181 ARG A CA 1
ATOM 2430 C C . ARG A 1 153 ? -27.721 -14.348 71.354 1.00 26.19 181 ARG A C 1
ATOM 2431 O O . ARG A 1 153 ? -27.567 -13.129 71.491 1.00 25.17 181 ARG A O 1
ATOM 2452 N N . VAL A 1 154 ? -26.874 -15.254 71.846 1.00 28.09 182 VAL A N 1
ATOM 2453 C CA . VAL A 1 154 ? -25.631 -14.839 72.486 1.00 22.84 182 VAL A CA 1
ATOM 2454 C C . VAL A 1 154 ? -24.753 -14.074 71.507 1.00 24.26 182 VAL A C 1
ATOM 2455 O O . VAL A 1 154 ? -23.970 -13.206 71.911 1.00 24.90 182 VAL A O 1
ATOM 2468 N N . SER A 1 155 ? -24.858 -14.378 70.211 1.00 25.18 183 SER A N 1
ATOM 2469 C CA . SER A 1 155 ? -24.042 -13.673 69.228 1.00 24.73 183 SER A CA 1
ATOM 2470 C C . SER A 1 155 ? -24.314 -12.174 69.250 1.00 24.50 183 SER A C 1
ATOM 2471 O O . SER A 1 155 ? -23.403 -11.377 68.999 1.00 25.93 183 SER A O 1
ATOM 2479 N N . ASP A 1 156 ? -25.550 -11.767 69.560 1.00 26.06 184 ASP A N 1
ATOM 2480 C CA . ASP A 1 156 ? -25.851 -10.342 69.667 1.00 22.20 184 ASP A CA 1
ATOM 2481 C C . ASP A 1 156 ? -25.120 -9.714 70.846 1.00 21.57 184 ASP A C 1
ATOM 2482 O O . ASP A 1 156 ? -24.663 -8.568 70.762 1.00 20.24 184 ASP A O 1
ATOM 2491 N N . VAL A 1 157 ? -25.011 -10.441 71.959 1.00 20.78 185 VAL A N 1
ATOM 2492 C CA . VAL A 1 157 ? -24.267 -9.933 73.108 1.00 19.94 185 VAL A CA 1
ATOM 2493 C C . VAL A 1 157 ? -22.795 -9.786 72.753 1.00 20.52 185 VAL A C 1
ATOM 2494 O O . VAL A 1 157 ? -22.174 -8.750 73.014 1.00 20.42 185 VAL A O 1
ATOM 2507 N N . HIS A 1 158 ? -22.216 -10.823 72.145 1.00 23.85 186 HIS A N 1
ATOM 2508 C CA . HIS A 1 158 ? -20.798 -10.784 71.807 1.00 23.29 186 HIS A CA 1
ATOM 2509 C C . HIS A 1 158 ? -20.502 -9.698 70.782 1.00 20.14 186 HIS A C 1
ATOM 2510 O O . HIS A 1 158 ? -19.455 -9.041 70.851 1.00 23.59 186 HIS A O 1
ATOM 2524 N N . GLN A 1 159 ? -21.403 -9.498 69.817 1.00 23.70 187 GLN A N 1
ATOM 2525 C CA . GLN A 1 159 ? -21.177 -8.456 68.821 1.00 24.73 187 GLN A CA 1
ATOM 2526 C C . GLN A 1 159 ? -21.089 -7.086 69.479 1.00 22.33 187 GLN A C 1
ATOM 2527 O O . GLN A 1 159 ? -20.222 -6.277 69.129 1.00 26.50 187 GLN A O 1
ATOM 2541 N N . PHE A 1 160 ? -21.969 -6.808 70.444 1.00 22.40 188 PHE A N 1
ATOM 2542 C CA . PHE A 1 160 ? -21.889 -5.537 71.155 1.00 23.14 188 PHE A CA 1
ATOM 2543 C C . PHE A 1 160 ? -20.594 -5.438 71.950 1.00 20.92 188 PHE A C 1
ATOM 2544 O O . PHE A 1 160 ? -19.893 -4.419 71.899 1.00 21.40 188 PHE A O 1
ATOM 2561 N N . GLN A 1 161 ? -20.265 -6.485 72.709 1.00 20.40 189 GLN A N 1
ATOM 2562 C CA . GLN A 1 161 ? -19.081 -6.432 73.557 1.00 22.73 189 GLN A CA 1
ATOM 2563 C C . GLN A 1 161 ? -17.813 -6.237 72.736 1.00 24.75 189 GLN A C 1
ATOM 2564 O O . GLN A 1 161 ? -16.887 -5.554 73.184 1.00 24.93 189 GLN A O 1
ATOM 2578 N N . ASN A 1 162 ? -17.754 -6.813 71.534 1.00 23.83 190 ASN A N 1
ATOM 2579 C CA . ASN A 1 162 ? -16.606 -6.597 70.661 1.00 23.51 190 ASN A CA 1
ATOM 2580 C C . ASN A 1 162 ? -16.586 -5.198 70.063 1.00 26.55 190 ASN A C 1
ATOM 2581 O O . ASN A 1 162 ? -15.573 -4.805 69.475 1.00 27.06 190 ASN A O 1
ATOM 2592 N N . HIS A 1 163 ? -17.676 -4.445 70.200 1.00 22.93 191 HIS A N 1
ATOM 2593 C CA . HIS A 1 163 ? -17.783 -3.092 69.678 1.00 23.89 191 HIS A CA 1
ATOM 2594 C C . HIS A 1 163 ? -17.543 -2.029 70.741 1.00 21.97 191 HIS A C 1
ATOM 2595 O O . HIS A 1 163 ? -17.380 -0.855 70.395 1.00 23.91 191 HIS A O 1
ATOM 2609 N N . ALA A 1 164 ? -17.500 -2.412 72.016 1.00 20.85 192 ALA A N 1
ATOM 2610 C CA . ALA A 1 164 ? -17.577 -1.470 73.121 1.00 21.07 192 ALA A CA 1
ATOM 2611 C C . ALA A 1 164 ? -16.458 -1.725 74.122 1.00 26.31 192 ALA A C 1
ATOM 2612 O O . ALA A 1 164 ? -15.788 -2.761 74.100 1.00 26.48 192 ALA A O 1
ATOM 2619 N N . MET A 1 165 ? -16.280 -0.757 75.017 1.00 23.15 193 MET A N 1
ATOM 2620 C CA . MET A 1 165 ? -15.247 -0.787 76.044 1.00 23.83 193 MET A CA 1
ATOM 2621 C C . MET A 1 165 ? -15.912 -1.042 77.389 1.00 25.11 193 MET A C 1
ATOM 2622 O O . MET A 1 165 ? -16.786 -0.274 77.807 1.00 24.34 193 MET A O 1
ATOM 2636 N N . GLN A 1 166 ? -15.503 -2.113 78.060 1.00 22.80 194 GLN A N 1
ATOM 2637 C CA . GLN A 1 166 ? -16.052 -2.453 79.364 1.00 22.28 194 GLN A CA 1
ATOM 2638 C C . GLN A 1 166 ? -15.301 -1.694 80.449 1.00 23.78 194 GLN A C 1
ATOM 2639 O O . GLN A 1 166 ? -14.066 -1.671 80.460 1.00 26.84 194 GLN A O 1
ATOM 2653 N N . LEU A 1 167 ? -16.053 -1.076 81.354 1.00 23.30 195 LEU A N 1
ATOM 2654 C CA . LEU A 1 167 ? -15.506 -0.370 82.501 1.00 22.52 195 LEU A CA 1
ATOM 2655 C C . LEU A 1 167 ? -15.925 -1.081 83.780 1.00 20.46 195 LEU A C 1
ATOM 2656 O O . LEU A 1 167 ? -16.930 -1.794 83.819 1.00 20.70 195 LEU A O 1
ATOM 2672 N N . SER A 1 168 ? -15.142 -0.874 84.839 1.00 20.68 196 SER A N 1
ATOM 2673 C CA . SER A 1 168 ? -15.413 -1.565 86.095 1.00 21.50 196 SER A CA 1
ATOM 2674 C C . SER A 1 168 ? -16.695 -1.060 86.750 1.00 20.49 196 SER A C 1
ATOM 2675 O O . SER A 1 168 ? -17.466 -1.853 87.303 1.00 24.40 196 SER A O 1
ATOM 2683 N N . LYS A 1 169 ? -16.944 0.247 86.692 1.00 19.61 197 LYS A N 1
ATOM 2684 C CA . LYS A 1 169 ? -17.974 0.891 87.498 1.00 19.43 197 LYS A CA 1
ATOM 2685 C C . LYS A 1 169 ? -19.047 1.499 86.608 1.00 17.84 197 LYS A C 1
ATOM 2686 O O . LYS A 1 169 ? -18.738 2.201 85.639 1.00 20.52 197 LYS A O 1
ATOM 2705 N N . THR A 1 170 ? -20.308 1.242 86.961 1.00 19.57 198 THR A N 1
ATOM 2706 C CA . THR A 1 170 ? -21.431 1.799 86.217 1.00 16.88 198 THR A CA 1
ATOM 2707 C C . THR A 1 170 ? -21.352 3.317 86.131 1.00 15.99 198 THR A C 1
ATOM 2708 O O . THR A 1 170 ? -21.595 3.899 85.068 1.00 19.63 198 THR A O 1
ATOM 2719 N N . SER A 1 171 ? -21.018 3.982 87.237 1.00 19.25 199 SER A N 1
ATOM 2720 C CA . SER A 1 171 ? -21.023 5.440 87.229 1.00 22.11 199 SER A CA 1
ATOM 2721 C C . SER A 1 171 ? -19.868 6.017 86.423 1.00 17.98 199 SER A C 1
ATOM 2722 O O . SER A 1 171 ? -19.938 7.182 86.020 1.00 20.79 199 SER A O 1
ATOM 2730 N N . LYS A 1 172 ? -18.816 5.236 86.166 1.00 19.42 200 LYS A N 1
ATOM 2731 C CA . LYS A 1 172 ? -17.772 5.710 85.265 1.00 20.28 200 LYS A CA 1
ATOM 2732 C C . LYS A 1 172 ? -18.292 5.837 83.839 1.00 21.63 200 LYS A C 1
ATOM 2733 O O . LYS A 1 172 ? -17.779 6.653 83.064 1.00 18.12 200 LYS A O 1
ATOM 2752 N N . VAL A 1 173 ? -19.315 5.056 83.479 1.00 18.74 201 VAL A N 1
ATOM 2753 C CA . VAL A 1 173 ? -19.871 5.132 82.131 1.00 16.51 201 VAL A CA 1
ATOM 2754 C C . VAL A 1 173 ? -20.465 6.512 81.878 1.00 17.78 201 VAL A C 1
ATOM 2755 O O . VAL A 1 173 ? -20.109 7.189 80.907 1.00 18.33 201 VAL A O 1
ATOM 2768 N N . ILE A 1 174 ? -21.385 6.951 82.739 1.00 18.19 202 ILE A N 1
ATOM 2769 C CA . ILE A 1 174 ? -22.013 8.250 82.515 1.00 18.77 202 ILE A CA 1
ATOM 2770 C C . ILE A 1 174 ? -20.988 9.367 82.655 1.00 18.43 202 ILE A C 1
ATOM 2771 O O . ILE A 1 174 ? -21.016 10.346 81.900 1.00 20.00 202 ILE A O 1
ATOM 2787 N N . GLU A 1 175 ? -20.064 9.245 83.613 1.00 17.18 203 GLU A N 1
ATOM 2788 C CA . GLU A 1 175 ? -19.052 10.282 83.781 1.00 18.17 203 GLU A CA 1
ATOM 2789 C C . GLU A 1 175 ? -18.252 10.471 82.499 1.00 20.49 203 GLU A C 1
ATOM 2790 O O . GLU A 1 175 ? -18.070 11.598 82.025 1.00 18.94 203 GLU A O 1
ATOM 2802 N N . ASP A 1 176 ? -17.768 9.372 81.920 1.00 17.99 204 ASP A N 1
ATOM 2803 C CA . ASP A 1 176 ? -16.895 9.477 80.756 1.00 18.91 204 ASP A CA 1
ATOM 2804 C C . ASP A 1 176 ? -17.671 9.841 79.497 1.00 20.46 204 ASP A C 1
ATOM 2805 O O . ASP A 1 176 ? -17.129 10.518 78.618 1.00 20.72 204 ASP A O 1
ATOM 2814 N N . VAL A 1 177 ? -18.929 9.409 79.382 1.00 18.14 205 VAL A N 1
ATOM 2815 C CA . VAL A 1 177 ? -19.766 9.884 78.283 1.00 15.68 205 VAL A CA 1
ATOM 2816 C C . VAL A 1 177 ? -20.032 11.374 78.438 1.00 18.15 205 VAL A C 1
ATOM 2817 O O . VAL A 1 177 ? -19.868 12.154 77.492 1.00 18.44 205 VAL A O 1
ATOM 2830 N N . ALA A 1 178 ? -20.446 11.792 79.636 1.00 17.62 206 ALA A N 1
ATOM 2831 C CA . ALA A 1 178 ? -20.768 13.197 79.867 1.00 16.18 206 ALA A CA 1
ATOM 2832 C C . ALA A 1 178 ? -19.563 14.093 79.616 1.00 18.56 206 ALA A C 1
ATOM 2833 O O . ALA A 1 178 ? -19.709 15.213 79.116 1.00 20.78 206 ALA A O 1
ATOM 2840 N N . LYS A 1 179 ? -18.366 13.621 79.960 1.00 18.10 207 LYS A N 1
ATOM 2841 C CA . LYS A 1 179 ? -17.149 14.407 79.811 1.00 18.96 207 LYS A CA 1
ATOM 2842 C C . LYS A 1 179 ? -16.502 14.260 78.439 1.00 21.22 207 LYS A C 1
ATOM 2843 O O . LYS A 1 179 ? -15.434 14.838 78.208 1.00 22.39 207 LYS A O 1
ATOM 2862 N N . GLY A 1 180 ? -17.112 13.507 77.529 1.00 19.95 208 GLY A N 1
ATOM 2863 C CA . GLY A 1 180 ? -16.659 13.460 76.156 1.00 24.16 208 GLY A CA 1
ATOM 2864 C C . GLY A 1 180 ? -15.597 12.432 75.849 1.00 25.44 208 GLY A C 1
ATOM 2865 O O . GLY A 1 180 ? -14.965 12.522 74.791 1.00 26.57 208 GLY A O 1
ATOM 2869 N N . LYS A 1 181 ? -15.374 11.461 76.734 1.00 21.14 209 LYS A N 1
ATOM 2870 C CA . LYS A 1 181 ? -14.411 10.407 76.438 1.00 20.07 209 LYS A CA 1
ATOM 2871 C C . LYS A 1 181 ? -15.021 9.318 75.568 1.00 26.13 209 LYS A C 1
ATOM 2872 O O . LYS A 1 181 ? -14.293 8.628 74.846 1.00 27.11 209 LYS A O 1
ATOM 2891 N N . TYR A 1 182 ? -16.342 9.150 75.622 1.00 21.89 210 TYR A N 1
ATOM 2892 C CA . TYR A 1 182 ? -17.045 8.190 74.790 1.00 20.83 210 TYR A CA 1
ATOM 2893 C C . TYR A 1 182 ? -18.239 8.868 74.137 1.00 19.49 210 TYR A C 1
ATOM 2894 O O . TYR A 1 182 ? -18.819 9.807 74.688 1.00 22.60 210 TYR A O 1
ATOM 2912 N N . TYR A 1 183 ? -18.603 8.373 72.954 1.00 19.64 211 TYR A N 1
ATOM 2913 C CA . TYR A 1 183 ? -19.772 8.894 72.257 1.00 18.71 211 TYR A CA 1
ATOM 2914 C C . TYR A 1 183 ? -21.066 8.471 72.937 1.00 19.63 211 TYR A C 1
ATOM 2915 O O . TYR A 1 183 ? -22.053 9.215 72.905 1.00 18.57 211 TYR A O 1
ATOM 2933 N N . ALA A 1 184 ? -21.088 7.291 73.548 1.00 18.96 212 ALA A N 1
ATOM 2934 C CA . ALA A 1 184 ? -22.308 6.789 74.160 1.00 17.91 212 ALA A CA 1
ATOM 2935 C C . ALA A 1 184 ? -21.950 5.686 75.143 1.00 17.55 212 ALA A C 1
ATOM 2936 O O . ALA A 1 184 ? -20.834 5.162 75.140 1.00 19.55 212 ALA A O 1
ATOM 2943 N N . GLY A 1 185 ? -22.916 5.342 75.991 1.00 16.58 213 GLY A N 1
ATOM 2944 C CA . GLY A 1 185 ? -22.691 4.315 76.990 1.00 15.62 213 GLY A CA 1
ATOM 2945 C C . GLY A 1 185 ? -23.994 3.732 77.488 1.00 17.40 213 GLY A C 1
ATOM 2946 O O . GLY A 1 185 ? -25.078 4.263 77.239 1.00 17.59 213 GLY A O 1
ATOM 2950 N N . LEU A 1 186 ? -23.865 2.620 78.210 1.00 15.16 214 LEU A N 1
ATOM 2951 C CA . LEU A 1 186 ? -25.004 1.915 78.786 1.00 15.19 214 LEU A CA 1
ATOM 2952 C C . LEU A 1 186 ? -25.100 2.259 80.268 1.00 17.06 214 LEU A C 1
ATOM 2953 O O . LEU A 1 186 ? -24.199 1.932 81.047 1.00 16.36 214 LEU A O 1
ATOM 2969 N N . SER A 1 187 ? -26.194 2.909 80.652 1.00 15.28 215 SER A N 1
ATOM 2970 C CA . SER A 1 187 ? -26.328 3.495 81.981 1.00 15.33 215 SER A CA 1
ATOM 2971 C C . SER A 1 187 ? -27.733 3.198 82.497 1.00 15.18 215 SER A C 1
ATOM 2972 O O . SER A 1 187 ? -28.405 2.258 82.057 1.00 13.99 215 SER A O 1
ATOM 2980 N N . TYR A 1 188 ? -28.185 3.992 83.466 1.00 15.25 216 TYR A N 1
ATOM 2981 C CA . TYR A 1 188 ? -29.544 3.885 83.970 1.00 15.63 216 TYR A CA 1
ATOM 2982 C C . TYR A 1 188 ? -30.089 5.285 84.213 1.00 15.37 216 TYR A C 1
ATOM 2983 O O . TYR A 1 188 ? -29.344 6.264 84.295 1.00 14.95 216 TYR A O 1
ATOM 3001 N N . GLU A 1 189 ? -31.413 5.358 84.339 1.00 14.36 217 GLU A N 1
ATOM 3002 C CA . GLU A 1 189 ? -32.120 6.626 84.193 1.00 16.05 217 GLU A CA 1
ATOM 3003 C C . GLU A 1 189 ? -31.636 7.676 85.190 1.00 14.48 217 GLU A C 1
ATOM 3004 O O . GLU A 1 189 ? -31.384 8.828 84.816 1.00 16.16 217 GLU A O 1
ATOM 3016 N N . GLN A 1 190 ? -31.531 7.315 86.472 1.00 15.12 218 GLN A N 1
ATOM 3017 C CA . GLN A 1 190 ? -31.200 8.318 87.485 1.00 15.47 218 GLN A CA 1
ATOM 3018 C C . GLN A 1 190 ? -29.776 8.838 87.320 1.00 16.99 218 GLN A C 1
ATOM 3019 O O . GLN A 1 190 ? -29.517 10.028 87.531 1.00 18.83 218 GLN A O 1
ATOM 3033 N N . ASP A 1 191 ? -28.839 7.964 86.954 1.00 15.02 219 ASP A N 1
ATOM 3034 C CA . ASP A 1 191 ? -27.461 8.400 86.752 1.00 16.16 219 ASP A CA 1
ATOM 3035 C C . ASP A 1 191 ? -27.354 9.327 85.548 1.00 17.08 219 ASP A C 1
ATOM 3036 O O . ASP A 1 191 ? -26.652 10.345 85.596 1.00 16.89 219 ASP A O 1
ATOM 3045 N N . ALA A 1 192 ? -28.056 8.997 84.464 1.00 16.08 220 ALA A N 1
ATOM 3046 C CA . ALA A 1 192 ? -28.090 9.881 83.309 1.00 16.28 220 ALA A CA 1
ATOM 3047 C C . ALA A 1 192 ? -28.706 11.227 83.668 1.00 19.54 220 ALA A C 1
ATOM 3048 O O . ALA A 1 192 ? -28.195 12.282 83.272 1.00 19.38 220 ALA A O 1
ATOM 3055 N N . ARG A 1 193 ? -29.803 11.211 84.427 1.00 17.60 221 ARG A N 1
ATOM 3056 C CA . ARG A 1 193 ? -30.465 12.457 84.797 1.00 16.65 221 ARG A CA 1
ATOM 3057 C C . ARG A 1 193 ? -29.542 13.354 85.608 1.00 16.48 221 ARG A C 1
ATOM 3058 O O . ARG A 1 193 ? -29.517 14.573 85.405 1.00 17.68 221 ARG A O 1
ATOM 3079 N N . THR A 1 194 ? -28.788 12.773 86.544 1.00 16.62 222 THR A N 1
ATOM 3080 C CA . THR A 1 194 ? -27.899 13.561 87.391 1.00 19.88 222 THR A CA 1
ATOM 3081 C C . THR A 1 194 ? -26.945 14.402 86.556 1.00 18.06 222 THR A C 1
ATOM 3082 O O . THR A 1 194 ? -26.757 15.596 86.814 1.00 18.48 222 THR A O 1
ATOM 3093 N N . TRP A 1 195 ? -26.332 13.790 85.543 1.00 15.72 223 TRP A N 1
ATOM 3094 C CA . TRP A 1 195 ? -25.336 14.497 84.754 1.00 17.23 223 TRP A CA 1
ATOM 3095 C C . TRP A 1 195 ? -25.974 15.438 83.742 1.00 18.92 223 TRP A C 1
ATOM 3096 O O . TRP A 1 195 ? -25.431 16.521 83.488 1.00 18.72 223 TRP A O 1
ATOM 3117 N N . LYS A 1 196 ? -27.126 15.071 83.175 1.00 17.57 224 LYS A N 1
ATOM 3118 C CA . LYS A 1 196 ? -27.816 15.993 82.279 1.00 18.20 224 LYS A CA 1
ATOM 3119 C C . LYS A 1 196 ? -28.251 17.249 83.021 1.00 18.30 224 LYS A C 1
ATOM 3120 O O . LYS A 1 196 ? -28.157 18.361 82.487 1.00 20.46 224 LYS A O 1
ATOM 3139 N N . ASN A 1 197 ? -28.721 17.098 84.259 1.00 19.60 225 ASN A N 1
ATOM 3140 C CA . ASN A 1 197 ? -29.172 18.243 85.038 1.00 19.61 225 ASN A CA 1
ATOM 3141 C C . ASN A 1 197 ? -28.023 19.082 85.582 1.00 21.95 225 ASN A C 1
ATOM 3142 O O . ASN A 1 197 ? -28.265 20.205 86.037 1.00 24.08 225 ASN A O 1
ATOM 3153 N N . LYS A 1 198 ? -26.792 18.573 85.548 1.00 18.94 226 LYS A N 1
ATOM 3154 C CA . LYS A 1 198 ? -25.613 19.393 85.801 1.00 19.34 226 LYS A CA 1
ATOM 3155 C C . LYS A 1 198 ? -25.141 20.129 84.552 1.00 21.66 226 LYS A C 1
ATOM 3156 O O . LYS A 1 198 ? -24.086 20.770 84.587 1.00 20.57 226 LYS A O 1
ATOM 3175 N N . GLY A 1 199 ? -25.893 20.051 83.457 1.00 19.41 227 GLY A N 1
ATOM 3176 C CA . GLY A 1 199 ? -25.580 20.799 82.259 1.00 18.54 227 GLY A CA 1
ATOM 3177 C C . GLY A 1 199 ? -24.677 20.099 81.272 1.00 21.44 227 GLY A C 1
ATOM 3178 O O . GLY A 1 199 ? -24.298 20.714 80.266 1.00 21.03 227 GLY A O 1
ATOM 3182 N N . TYR A 1 200 ? -24.328 18.840 81.509 1.00 16.27 228 TYR A N 1
ATOM 3183 C CA . TYR A 1 200 ? -23.444 18.145 80.593 1.00 14.75 228 TYR A CA 1
ATOM 3184 C C . TYR A 1 200 ? -24.197 17.783 79.313 1.00 17.32 228 TYR A C 1
ATOM 3185 O O . TYR A 1 200 ? -25.420 17.610 79.332 1.00 19.03 228 TYR A O 1
ATOM 3203 N N . PRO A 1 201 ? -23.491 17.687 78.180 1.00 18.12 229 PRO A N 1
ATOM 3204 C CA . PRO A 1 201 ? -24.135 17.376 76.885 1.00 18.23 229 PRO A CA 1
ATOM 3205 C C . PRO A 1 201 ? -24.502 15.899 76.771 1.00 17.15 229 PRO A C 1
ATOM 3206 O O . PRO A 1 201 ? -23.870 15.106 76.080 1.00 20.10 229 PRO A O 1
ATOM 3217 N N . VAL A 1 202 ? -25.573 15.534 77.476 1.00 19.12 230 VAL A N 1
ATOM 3218 C CA . VAL A 1 202 ? -26.016 14.152 77.622 1.00 19.12 230 VAL A CA 1
ATOM 3219 C C . VAL A 1 202 ? -27.440 14.038 77.097 1.00 20.55 230 VAL A C 1
ATOM 3220 O O . VAL A 1 202 ? -28.326 14.793 77.518 1.00 21.10 230 VAL A O 1
ATOM 3233 N N . SER A 1 203 ? -27.655 13.091 76.188 1.00 17.11 231 SER A N 1
ATOM 3234 C CA . SER A 1 203 ? -28.984 12.713 75.730 1.00 17.28 231 SER A CA 1
ATOM 3235 C C . SER A 1 203 ? -29.333 11.336 76.279 1.00 14.86 231 SER A C 1
ATOM 3236 O O . SER A 1 203 ? -28.488 10.435 76.311 1.00 17.76 231 SER A O 1
ATOM 3244 N N . ILE A 1 204 ? -30.583 11.177 76.701 1.00 18.09 232 ILE A N 1
ATOM 3245 C CA . ILE A 1 204 ? -31.074 9.928 77.273 1.00 15.61 232 ILE A CA 1
ATOM 3246 C C . ILE A 1 204 ? -31.893 9.217 76.206 1.00 16.15 232 ILE A C 1
ATOM 3247 O O . ILE A 1 204 ? -32.839 9.791 75.651 1.00 19.73 232 ILE A O 1
ATOM 3263 N N . VAL A 1 205 ? -31.521 7.975 75.907 1.00 15.68 233 VAL A N 1
ATOM 3264 C CA . VAL A 1 205 ? -32.148 7.188 74.851 1.00 16.22 233 VAL A CA 1
ATOM 3265 C C . VAL A 1 205 ? -32.713 5.918 75.468 1.00 15.07 233 VAL A C 1
ATOM 3266 O O . VAL A 1 205 ? -31.985 5.149 76.111 1.00 15.84 233 VAL A O 1
ATOM 3279 N N . TYR A 1 206 ? -34.008 5.696 75.265 1.00 17.86 234 TYR A N 1
ATOM 3280 C CA . TYR A 1 206 ? -34.649 4.457 75.662 1.00 16.36 234 TYR A CA 1
ATOM 3281 C C . TYR A 1 206 ? -34.664 3.530 74.456 1.00 19.48 234 TYR A C 1
ATOM 3282 O O . TYR A 1 206 ? -35.420 3.783 73.505 1.00 21.07 234 TYR A O 1
ATOM 3300 N N . PRO A 1 207 ? -33.853 2.470 74.430 1.00 17.60 235 PRO A N 1
ATOM 3301 C CA . PRO A 1 207 ? -33.656 1.726 73.175 1.00 18.04 235 PRO A CA 1
ATOM 3302 C C . PRO A 1 207 ? -34.962 1.197 72.599 1.00 21.00 235 PRO A C 1
ATOM 3303 O O . PRO A 1 207 ? -35.750 0.544 73.288 1.00 19.30 235 PRO A O 1
ATOM 3314 N N . ILE A 1 208 ? -35.176 1.475 71.308 1.00 18.92 236 ILE A N 1
ATOM 3315 C CA . ILE A 1 208 ? -36.426 1.102 70.656 1.00 18.07 236 ILE A CA 1
ATOM 3316 C C . ILE A 1 208 ? -36.606 -0.410 70.588 1.00 17.64 236 ILE A C 1
ATOM 3317 O O . ILE A 1 208 ? -37.743 -0.888 70.512 1.00 19.42 236 ILE A O 1
ATOM 3333 N N . GLU A 1 209 ? -35.519 -1.186 70.618 1.00 17.98 237 GLU A N 1
ATOM 3334 C CA . GLU A 1 209 ? -35.645 -2.638 70.546 1.00 20.45 237 GLU A CA 1
ATOM 3335 C C . GLU A 1 209 ? -36.213 -3.245 71.820 1.00 21.93 237 GLU A C 1
ATOM 3336 O O . GLU A 1 209 ? -36.619 -4.411 71.804 1.00 22.52 237 GLU A O 1
ATOM 3348 N N . GLY A 1 210 ? -36.245 -2.493 72.913 1.00 23.67 238 GLY A N 1
ATOM 3349 C CA . GLY A 1 210 ? -36.658 -3.039 74.186 1.00 24.55 238 GLY A CA 1
ATOM 3350 C C . GLY A 1 210 ? -35.788 -2.522 75.307 1.00 20.80 238 GLY A C 1
ATOM 3351 O O . GLY A 1 210 ? -34.577 -2.762 75.335 1.00 21.13 238 GLY A O 1
ATOM 3355 N N . THR A 1 211 ? -36.413 -1.811 76.237 1.00 18.18 239 THR A N 1
ATOM 3356 C CA . THR A 1 211 ? -35.734 -1.205 77.372 1.00 19.87 239 THR A CA 1
ATOM 3357 C C . THR A 1 211 ? -35.960 -2.059 78.613 1.00 20.25 239 THR A C 1
ATOM 3358 O O . THR A 1 211 ? -37.104 -2.368 78.959 1.00 21.64 239 THR A O 1
ATOM 3369 N N . MET A 1 212 ? -34.871 -2.444 79.273 1.00 18.47 240 MET A N 1
ATOM 3370 C CA . MET A 1 212 ? -34.975 -3.208 80.509 1.00 14.93 240 MET A CA 1
ATOM 3371 C C . MET A 1 212 ? -35.439 -2.304 81.646 1.00 16.60 240 MET A C 1
ATOM 3372 O O . MET A 1 212 ? -34.893 -1.214 81.846 1.00 21.21 240 MET A O 1
ATOM 3386 N N . LEU A 1 213 ? -36.445 -2.756 82.397 1.00 18.37 241 LEU A N 1
ATOM 3387 C CA . LEU A 1 213 ? -36.928 -2.037 83.573 1.00 18.39 241 LEU A CA 1
ATOM 3388 C C . LEU A 1 213 ? -36.459 -2.778 84.818 1.00 22.08 241 LEU A C 1
ATOM 3389 O O . LEU A 1 213 ? -36.910 -3.894 85.094 1.00 24.14 241 LEU A O 1
ATOM 3405 N N . ASN A 1 214 ? -35.558 -2.154 85.569 1.00 17.33 242 ASN A N 1
ATOM 3406 C CA . ASN A 1 214 ? -35.107 -2.723 86.829 1.00 17.61 242 ASN A CA 1
ATOM 3407 C C . ASN A 1 214 ? -36.143 -2.461 87.912 1.00 17.12 242 ASN A C 1
ATOM 3408 O O . ASN A 1 214 ? -36.597 -1.327 88.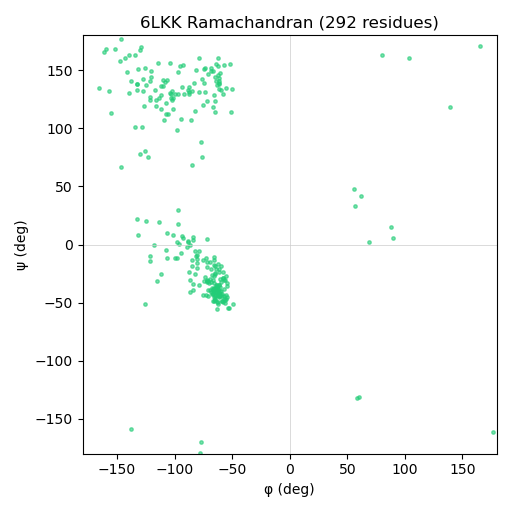089 1.00 18.86 242 ASN A O 1
ATOM 3419 N N . VAL A 1 215 ? -36.506 -3.504 88.646 1.00 15.42 243 VAL A N 1
ATOM 3420 C CA . VAL A 1 215 ? -37.285 -3.361 89.867 1.00 16.28 243 VAL A CA 1
ATOM 3421 C C . VAL A 1 215 ? -36.279 -3.399 91.011 1.00 16.63 243 VAL A C 1
ATOM 3422 O O . VAL A 1 215 ? -35.823 -4.471 91.422 1.00 16.42 243 VAL A O 1
ATOM 3435 N N . ASP A 1 216 ? -35.902 -2.221 91.503 1.00 16.61 244 ASP A N 1
ATOM 3436 C CA . ASP A 1 216 ? -34.973 -2.130 92.620 1.00 16.54 244 ASP A CA 1
ATOM 3437 C C . ASP A 1 216 ? -35.652 -2.597 93.903 1.00 17.47 244 ASP A C 1
ATOM 3438 O O . ASP A 1 216 ? -36.855 -2.408 94.095 1.00 18.70 244 ASP A O 1
ATOM 3447 N N . GLY A 1 217 ? -34.868 -3.216 94.792 1.00 17.02 245 GLY A N 1
ATOM 3448 C CA . GLY A 1 217 ? -35.413 -3.841 95.978 1.00 17.23 245 GLY A CA 1
ATOM 3449 C C . GLY A 1 217 ? -34.707 -3.405 97.248 1.00 18.28 245 GLY A C 1
ATOM 3450 O O . GLY A 1 217 ? -33.666 -2.737 97.222 1.00 16.08 245 GLY A O 1
ATOM 3454 N N . ILE A 1 218 ? -35.309 -3.794 98.376 1.00 19.19 246 ILE A N 1
ATOM 3455 C CA . ILE A 1 218 ? -34.769 -3.569 99.712 1.00 17.50 246 ILE A CA 1
ATOM 3456 C C . ILE A 1 218 ? -34.855 -4.876 100.484 1.00 16.21 246 ILE A C 1
ATOM 3457 O O . ILE A 1 218 ? -35.874 -5.574 100.426 1.00 19.10 246 ILE A O 1
ATOM 3473 N N . ALA A 1 219 ? -33.799 -5.193 101.232 1.00 18.17 247 ALA A N 1
ATOM 3474 C CA . ALA A 1 219 ? -33.734 -6.436 101.986 1.00 19.22 247 ALA A CA 1
ATOM 3475 C C . ALA A 1 219 ? -33.080 -6.195 103.340 1.00 18.76 247 ALA A C 1
ATOM 3476 O O . ALA A 1 219 ? -32.218 -5.323 103.488 1.00 19.82 247 ALA A O 1
ATOM 3483 N N . LEU A 1 220 ? -33.506 -6.981 104.328 1.00 17.65 248 LEU A N 1
ATOM 3484 C CA . LEU A 1 220 ? -32.887 -6.992 105.646 1.00 17.70 248 LEU A CA 1
ATOM 3485 C C . LEU A 1 220 ? -31.734 -7.990 105.659 1.00 18.58 248 LEU A C 1
ATOM 3486 O O . LEU A 1 220 ? -31.894 -9.139 105.235 1.00 21.52 248 LEU A O 1
ATOM 3502 N N . VAL A 1 221 ? -30.581 -7.548 106.149 1.00 19.73 249 VAL A N 1
ATOM 3503 C CA . VAL A 1 221 ? -29.369 -8.359 106.168 1.00 19.66 249 VAL A CA 1
ATOM 3504 C C . VAL A 1 221 ? -29.336 -9.185 107.444 1.00 23.07 249 VAL A C 1
ATOM 3505 O O . VAL A 1 221 ? -29.598 -8.676 108.541 1.00 24.16 249 VAL A O 1
ATOM 3518 N N . LYS A 1 222 ? -28.995 -10.464 107.308 1.00 22.89 250 LYS A N 1
ATOM 3519 C CA . LYS A 1 222 ? -28.885 -11.343 108.465 1.00 26.23 250 LYS A CA 1
ATOM 3520 C C . LYS A 1 222 ? -27.594 -11.030 109.210 1.00 27.28 250 LYS A C 1
ATOM 3521 O O . LYS A 1 222 ? -26.501 -11.137 108.641 1.00 30.68 250 LYS A O 1
ATOM 3540 N N . ASN A 1 223 ? -27.717 -10.639 110.476 1.00 26.79 251 ASN A N 1
ATOM 3541 C CA . ASN A 1 223 ? -26.561 -10.288 111.286 1.00 26.70 251 ASN A CA 1
ATOM 3542 C C . ASN A 1 223 ? -26.840 -10.688 112.729 1.00 30.99 251 ASN A C 1
ATOM 3543 O O . ASN A 1 223 ? -27.929 -11.160 113.068 1.00 31.73 251 ASN A O 1
ATOM 3554 N N . ALA A 1 224 ? -25.837 -10.493 113.586 1.00 33.93 252 ALA A N 1
ATOM 3555 C CA . ALA A 1 224 ? -25.937 -10.964 114.964 1.00 36.41 252 ALA A CA 1
ATOM 3556 C C . ALA A 1 224 ? -26.854 -10.078 115.792 1.00 36.58 252 ALA A C 1
ATOM 3557 O O . ALA A 1 224 ? -27.679 -10.582 116.564 1.00 40.04 252 ALA A O 1
ATOM 3564 N N . HIS A 1 225 ? -26.730 -8.764 115.647 1.00 34.15 253 HIS A N 1
ATOM 3565 C CA . HIS A 1 225 ? -27.441 -7.805 116.486 1.00 34.92 253 HIS A CA 1
ATOM 3566 C C . HIS A 1 225 ? -28.120 -6.796 115.573 1.00 30.98 253 HIS A C 1
ATOM 3567 O O . HIS A 1 225 ? -27.640 -5.667 115.404 1.00 31.19 253 HIS A O 1
ATOM 3581 N N . PRO A 1 226 ? -29.244 -7.171 114.964 1.00 27.61 254 PRO A N 1
ATOM 3582 C CA . PRO A 1 226 ? -29.911 -6.256 114.031 1.00 25.60 254 PRO A CA 1
ATOM 3583 C C . PRO A 1 226 ? -30.358 -4.980 114.726 1.00 28.15 254 PRO A C 1
ATOM 3584 O O . PRO A 1 226 ? -30.861 -5.002 115.852 1.00 27.84 254 PRO A O 1
ATOM 3595 N N . HIS A 1 227 ? -30.159 -3.862 114.045 1.00 25.92 255 HIS A N 1
ATOM 3596 C CA . HIS A 1 227 ? -30.613 -2.582 114.562 1.00 24.33 255 HIS A CA 1
ATOM 3597 C C . HIS A 1 227 ? -32.135 -2.593 114.625 1.00 21.21 255 HIS A C 1
ATOM 3598 O O . HIS A 1 227 ? -32.784 -2.836 113.599 1.00 21.70 255 HIS A O 1
ATOM 3612 N N . PRO A 1 228 ? -32.750 -2.353 115.789 1.00 24.21 256 PRO A N 1
ATOM 3613 C CA . PRO A 1 228 ? -34.211 -2.512 115.890 1.00 22.05 256 PRO A CA 1
ATOM 3614 C C . PRO A 1 228 ? -35.011 -1.521 115.056 1.00 21.28 256 PRO A C 1
ATOM 3615 O O . PRO A 1 228 ? -36.217 -1.731 114.877 1.00 22.06 256 PRO A O 1
ATOM 3626 N N . LYS A 1 229 ? -34.396 -0.463 114.537 1.00 20.07 257 LYS A N 1
ATOM 3627 C CA . LYS A 1 229 ? -35.102 0.521 113.727 1.00 19.48 257 LYS A CA 1
ATOM 3628 C C . LYS A 1 229 ? -35.048 0.216 112.234 1.00 16.71 257 LYS A C 1
ATOM 3629 O O . LYS A 1 229 ? -35.531 1.025 111.434 1.00 20.01 257 LYS A O 1
ATOM 3648 N N . ARG A 1 230 ? -34.491 -0.929 111.836 1.00 19.68 258 ARG A N 1
ATOM 3649 C CA . ARG A 1 230 ? -34.318 -1.179 110.409 1.00 17.94 258 ARG A CA 1
ATOM 3650 C C . ARG A 1 230 ? -35.645 -1.459 109.717 1.00 18.07 258 ARG A C 1
ATOM 3651 O O . ARG A 1 230 ? -35.807 -1.116 108.543 1.00 18.52 258 ARG A O 1
ATOM 3672 N N . LYS A 1 231 ? -36.608 -2.066 110.413 1.00 17.73 259 LYS A N 1
ATOM 3673 C CA . LYS A 1 231 ? -37.916 -2.253 109.795 1.00 16.55 259 LYS A CA 1
ATOM 3674 C C . LYS A 1 231 ? -38.647 -0.927 109.640 1.00 18.28 259 LYS A C 1
ATOM 3675 O O . LYS A 1 231 ? -39.381 -0.736 108.663 1.00 17.84 259 LYS A O 1
ATOM 3694 N N . LYS A 1 232 ? -38.445 0.009 110.572 1.00 17.12 260 LYS A N 1
ATOM 3695 C CA . LYS A 1 232 ? -38.986 1.350 110.383 1.00 16.10 260 LYS A CA 1
ATOM 3696 C C . LYS A 1 232 ? -38.356 2.019 109.169 1.00 18.77 260 LYS A C 1
ATOM 3697 O O . LYS A 1 232 ? -39.031 2.751 108.436 1.00 17.44 260 LYS A O 1
ATOM 3716 N N . LEU A 1 233 ? -37.066 1.770 108.929 1.00 16.70 261 LEU A N 1
ATOM 3717 C CA . LEU A 1 233 ? -36.408 2.358 107.765 1.00 16.72 261 LEU A CA 1
ATOM 3718 C C . LEU A 1 233 ? -37.004 1.814 106.471 1.00 17.12 261 LEU A C 1
ATOM 3719 O O . LEU A 1 233 ? -37.282 2.572 105.535 1.00 16.98 261 LEU A O 1
ATOM 3735 N N . VAL A 1 234 ? -37.199 0.496 106.392 1.00 17.67 262 VAL A N 1
ATOM 3736 C CA . VAL A 1 234 ? -37.804 -0.079 105.193 1.00 15.24 262 VAL A CA 1
ATOM 3737 C C . VAL A 1 234 ? -39.206 0.483 104.990 1.00 16.61 262 VAL A C 1
ATOM 3738 O O . VAL A 1 234 ? -39.587 0.854 103.873 1.00 17.00 262 VAL A O 1
ATOM 3751 N N . GLN A 1 235 ? -39.991 0.558 106.066 1.00 16.50 263 GLN A N 1
ATOM 3752 C CA . GLN A 1 235 ? -41.309 1.183 105.993 1.00 17.77 263 GLN A CA 1
ATOM 3753 C C . GLN A 1 235 ? -41.207 2.613 105.474 1.00 18.40 263 GLN A C 1
ATOM 3754 O O . GLN A 1 235 ? -41.953 3.022 104.577 1.00 16.93 263 GLN A O 1
ATOM 3768 N N . TYR A 1 236 ? -40.284 3.388 106.042 1.00 16.82 264 TYR A N 1
ATOM 3769 C CA . TYR A 1 236 ? -40.079 4.770 105.622 1.00 16.45 264 TYR A CA 1
ATOM 3770 C C . TYR A 1 236 ? -39.775 4.853 104.129 1.00 16.40 264 TYR A C 1
ATOM 3771 O O . TYR A 1 236 ? -40.407 5.622 103.393 1.00 15.11 264 TYR A O 1
ATOM 3789 N N . LEU A 1 237 ? -38.819 4.051 103.660 1.00 16.22 265 LEU A N 1
ATOM 3790 C CA . LEU A 1 237 ? -38.384 4.137 102.270 1.00 14.66 265 LEU A CA 1
ATOM 3791 C C . LEU A 1 237 ? -39.482 3.726 101.297 1.00 14.96 265 LEU A C 1
ATOM 3792 O O . LEU A 1 237 ? -39.489 4.185 100.148 1.00 16.73 265 LEU A O 1
ATOM 3808 N N . THR A 1 238 ? -40.410 2.871 101.726 1.00 14.73 266 THR A N 1
ATOM 3809 C CA . THR A 1 238 ? -41.490 2.402 100.869 1.00 17.10 266 THR A CA 1
ATOM 3810 C C . THR A 1 238 ? -42.806 3.116 101.144 1.00 15.82 266 THR A C 1
ATOM 3811 O O . THR A 1 238 ? -43.837 2.725 100.587 1.00 16.61 266 THR A O 1
ATOM 3822 N N . SER A 1 239 ? -42.792 4.156 101.974 1.00 14.83 267 SER A N 1
ATOM 3823 C CA . SER A 1 239 ? -44.004 4.873 102.333 1.00 15.63 267 SER A CA 1
ATOM 3824 C C . SER A 1 239 ? -44.420 5.831 101.220 1.00 16.75 267 SER A C 1
ATOM 3825 O O . SER A 1 239 ? -43.622 6.220 100.363 1.00 15.78 267 SER A O 1
ATOM 3833 N N . ARG A 1 240 ? -45.695 6.224 101.252 1.00 17.65 268 ARG A N 1
ATOM 3834 C CA . ARG A 1 240 ? -46.219 7.116 100.223 1.00 16.13 268 ARG A CA 1
ATOM 3835 C C . ARG A 1 240 ? -45.499 8.460 100.236 1.00 17.62 268 ARG A C 1
ATOM 3836 O O . ARG A 1 240 ? -45.066 8.952 99.188 1.00 16.76 268 ARG A O 1
ATOM 3857 N N . SER A 1 241 ? -45.368 9.080 101.412 1.00 18.42 269 SER A N 1
ATOM 3858 C CA . SER A 1 241 ? -44.823 10.435 101.449 1.00 17.50 269 SER A CA 1
ATOM 3859 C C . SER A 1 241 ? -43.367 10.455 101.002 1.00 18.57 269 SER A C 1
ATOM 3860 O O . SER A 1 241 ? -42.943 11.377 100.298 1.00 17.82 269 SER A O 1
ATOM 3868 N N . VAL A 1 242 ? -42.590 9.441 101.382 1.00 18.19 270 VAL A N 1
ATOM 3869 C CA . VAL A 1 242 ? -41.186 9.403 100.989 1.00 18.82 270 VAL A CA 1
ATOM 3870 C C . VAL A 1 242 ? -41.055 9.084 99.504 1.00 18.84 270 VAL A C 1
ATOM 3871 O O . VAL A 1 242 ? -40.254 9.700 98.792 1.00 17.28 270 VAL A O 1
ATOM 3884 N N . GLN A 1 243 ? -41.837 8.120 99.012 1.00 14.81 271 GLN A N 1
ATOM 3885 C CA . GLN A 1 243 ? -41.832 7.825 97.582 1.00 15.57 271 GLN A CA 1
ATOM 3886 C C . GLN A 1 243 ? -42.241 9.052 96.775 1.00 16.37 271 GLN A C 1
ATOM 3887 O O . GLN A 1 243 ? -41.665 9.332 95.717 1.00 16.12 271 GLN A O 1
ATOM 3901 N N . GLN A 1 244 ? -43.233 9.797 97.267 1.00 17.52 272 GLN A N 1
ATOM 3902 C CA . GLN A 1 244 ? -43.666 11.017 96.592 1.00 17.67 272 GLN A CA 1
ATOM 3903 C C . GLN A 1 244 ? -42.542 12.046 96.551 1.00 17.23 272 GLN A C 1
ATOM 3904 O O . GLN A 1 244 ? -42.373 12.753 95.548 1.00 15.58 272 GLN A O 1
ATOM 3918 N N . ARG A 1 245 ? -41.759 12.140 97.630 1.00 16.90 273 ARG A N 1
ATOM 3919 C CA . ARG A 1 245 ? -40.626 13.060 97.651 1.00 18.99 273 ARG A CA 1
ATOM 3920 C C . ARG A 1 245 ? -39.578 12.668 96.618 1.00 19.21 273 ARG A C 1
ATOM 3921 O O . ARG A 1 245 ? -38.994 13.534 95.957 1.00 18.00 273 ARG A O 1
ATOM 3942 N N . LEU A 1 246 ? -39.312 11.367 96.473 1.00 17.49 274 LEU A N 1
ATOM 3943 C CA . LEU A 1 246 ? -38.333 10.920 95.488 1.00 17.02 274 LEU A CA 1
ATOM 3944 C C . LEU A 1 246 ? -38.811 11.203 94.070 1.00 17.62 274 LEU A C 1
ATOM 3945 O O . LEU A 1 246 ? -38.017 11.588 93.205 1.00 17.72 274 LEU A O 1
ATOM 3961 N N . VAL A 1 247 ? -40.105 11.015 93.811 1.00 15.19 275 VAL A N 1
ATOM 3962 C CA . VAL A 1 247 ? -40.660 11.340 92.500 1.00 16.89 275 VAL A CA 1
ATOM 3963 C C . VAL A 1 247 ? -40.526 12.833 92.227 1.00 16.85 275 VAL A C 1
ATOM 3964 O O . VAL A 1 247 ? -40.045 13.251 91.166 1.00 17.65 275 VAL A O 1
ATOM 3977 N N . ALA A 1 248 ? -40.950 13.660 93.185 1.00 16.87 276 ALA A N 1
ATOM 3978 C CA . ALA A 1 248 ? -40.964 15.103 92.969 1.00 18.25 276 ALA A CA 1
ATOM 3979 C C . ALA A 1 248 ? -39.563 15.648 92.731 1.00 19.30 276 ALA A C 1
ATOM 3980 O O . ALA A 1 248 ? -39.355 16.473 91.833 1.00 20.07 276 ALA A O 1
ATOM 3987 N N . GLU A 1 249 ? -38.587 15.199 93.519 1.00 19.45 277 GLU A N 1
ATOM 3988 C CA . GLU A 1 249 ? -37.262 15.802 93.464 1.00 17.58 277 GLU A CA 1
ATOM 3989 C C . GLU A 1 249 ? -36.394 15.216 92.357 1.00 21.66 277 GLU A C 1
ATOM 3990 O O . GLU A 1 249 ? -35.590 15.945 91.766 1.00 26.13 277 GLU A O 1
ATOM 4002 N N . PHE A 1 250 ? -36.540 13.924 92.053 1.00 18.39 278 PHE A N 1
ATOM 4003 C CA . PHE A 1 250 ? -35.622 13.239 91.151 1.00 16.66 278 PHE A CA 1
ATOM 4004 C C . PHE A 1 250 ? -36.267 12.687 89.889 1.00 16.71 278 PHE A C 1
ATOM 4005 O O . PHE A 1 250 ? -35.561 12.085 89.072 1.00 18.60 278 PHE A O 1
ATOM 4022 N N . ASP A 1 251 ? -37.575 12.856 89.698 1.00 17.35 279 ASP A N 1
ATOM 4023 C CA . ASP A 1 251 ? -38.287 12.129 88.649 1.00 18.69 279 ASP A CA 1
ATOM 4024 C C . ASP A 1 251 ? -38.100 10.626 88.816 1.00 17.86 279 ASP A C 1
ATOM 4025 O O . ASP A 1 251 ? -38.025 9.879 87.836 1.00 18.48 279 ASP A O 1
ATOM 4034 N N . ALA A 1 252 ? -37.988 10.174 90.061 1.00 16.81 280 ALA A N 1
ATOM 4035 C CA . ALA A 1 252 ? -37.992 8.746 90.318 1.00 16.88 280 ALA A CA 1
ATOM 4036 C C . ALA A 1 252 ? -39.322 8.157 89.872 1.00 18.11 280 ALA A C 1
ATOM 4037 O O . ALA A 1 252 ? -40.317 8.864 89.703 1.00 18.24 280 ALA A O 1
ATOM 4044 N N . LYS A 1 253 ? -39.328 6.845 89.671 1.00 16.65 281 LYS A N 1
ATOM 4045 C CA . LYS A 1 253 ? -40.542 6.113 89.333 1.00 16.44 281 LYS A CA 1
ATOM 4046 C C . LYS A 1 253 ? -40.928 5.277 90.547 1.00 18.01 281 LYS A C 1
ATOM 4047 O O . LYS A 1 253 ? -40.270 4.279 90.861 1.00 16.36 281 LYS A O 1
ATOM 4066 N N . SER A 1 254 ? -41.987 5.699 91.229 1.00 15.74 282 SER A N 1
ATOM 4067 C CA . SER A 1 254 ? -42.393 5.071 92.475 1.00 14.93 282 SER A CA 1
ATOM 4068 C C . SER A 1 254 ? -42.914 3.659 92.243 1.00 16.65 282 SER A C 1
ATOM 4069 O O . SER A 1 254 ? -43.493 3.342 91.199 1.00 16.36 282 SER A O 1
ATOM 4077 N N . ILE A 1 255 ? -42.712 2.807 93.251 1.00 14.58 283 ILE A N 1
ATOM 4078 C CA . ILE A 1 255 ? -43.293 1.468 93.249 1.00 14.56 283 ILE A CA 1
ATOM 4079 C C . ILE A 1 255 ? -44.752 1.466 93.677 1.00 19.05 283 ILE A C 1
ATOM 4080 O O . ILE A 1 255 ? -45.421 0.436 93.540 1.00 17.06 283 ILE A O 1
ATOM 4096 N N . ARG A 1 256 ? -45.270 2.589 94.169 1.00 16.99 284 ARG A N 1
ATOM 4097 C CA . ARG A 1 256 ? -46.594 2.637 94.773 1.00 16.86 284 ARG A CA 1
ATOM 4098 C C . ARG A 1 256 ? -47.650 3.126 93.786 1.00 16.56 284 ARG A C 1
ATOM 4099 O O . ARG A 1 256 ? -47.378 3.945 92.904 1.00 19.64 284 ARG A O 1
ATOM 4120 N N . LYS A 1 257 ? -48.875 2.622 93.969 1.00 19.53 285 LYS A N 1
ATOM 4121 C CA . LYS A 1 257 ? -50.012 3.063 93.165 1.00 19.08 285 LYS A CA 1
ATOM 4122 C C . LYS A 1 257 ? -50.443 4.481 93.513 1.00 19.22 285 LYS A C 1
ATOM 4123 O O . LYS A 1 257 ? -50.951 5.201 92.646 1.00 24.89 285 LYS A O 1
ATOM 4142 N N . ASP A 1 258 ? -50.274 4.893 94.771 1.00 17.05 286 ASP A N 1
ATOM 4143 C CA . ASP A 1 258 ? -50.817 6.152 95.267 1.00 18.59 286 ASP A CA 1
ATOM 4144 C C . ASP A 1 258 ? -49.788 7.276 95.250 1.00 19.55 286 ASP A C 1
ATOM 4145 O O . ASP A 1 258 ? -49.855 8.195 96.074 1.00 20.72 286 ASP A O 1
ATOM 4154 N N . VAL A 1 259 ? -48.844 7.226 94.315 1.00 18.93 287 VAL A N 1
ATOM 4155 C CA . VAL A 1 259 ? -47.796 8.230 94.193 1.00 17.37 287 VAL A CA 1
ATOM 4156 C C . VAL A 1 259 ? -47.779 8.744 92.761 1.00 18.07 287 VAL A C 1
ATOM 4157 O O . VAL A 1 259 ? -47.974 7.976 91.811 1.00 17.89 287 VAL A O 1
ATOM 4170 N N . SER A 1 260 ? -47.533 10.044 92.613 1.00 16.82 288 SER A N 1
ATOM 4171 C CA . SER A 1 260 ? -47.537 10.677 91.303 1.00 18.28 288 SER A CA 1
ATOM 4172 C C . SER A 1 260 ? -46.552 10.003 90.357 1.00 17.49 288 SER A C 1
ATOM 4173 O O . SER A 1 260 ? -45.560 9.397 90.775 1.00 19.25 288 SER A O 1
ATOM 4181 N N . GLU A 1 261 ? -46.845 10.122 89.066 1.00 17.69 289 GLU A N 1
ATOM 4182 C CA . GLU A 1 261 ? -45.885 9.873 88.003 1.00 17.84 289 GLU A CA 1
ATOM 4183 C C . GLU A 1 261 ? -45.352 11.216 87.523 1.00 21.11 289 GLU A C 1
ATOM 4184 O O . GLU A 1 261 ? -46.131 12.131 87.237 1.00 21.62 289 GLU A O 1
ATOM 4196 N N . GLN A 1 262 ? -44.030 11.338 87.452 1.00 17.64 290 GLN A N 1
ATOM 4197 C CA . GLN A 1 262 ? -43.387 12.572 87.029 1.00 16.57 290 GLN A CA 1
ATOM 4198 C C . GLN A 1 262 ? -42.208 12.223 86.137 1.00 18.57 290 GLN A C 1
ATOM 4199 O O . GLN A 1 262 ? -41.386 11.378 86.499 1.00 19.16 290 GLN A O 1
ATOM 4213 N N . SER A 1 263 ? -42.127 12.875 84.977 1.00 21.47 291 SER A N 1
ATOM 4214 C CA . SER A 1 263 ? -41.061 12.614 84.016 1.00 21.07 291 SER A CA 1
ATOM 4215 C C . SER A 1 263 ? -40.735 13.934 83.311 1.00 24.14 291 SER A C 1
ATOM 4216 O O . SER A 1 263 ? -40.955 14.119 82.115 1.00 21.23 291 SER A O 1
ATOM 4224 N N . ASP A 1 264 ? -40.189 14.875 84.078 1.00 22.47 292 ASP A N 1
ATOM 4225 C CA . ASP A 1 264 ? -39.895 16.199 83.547 1.00 24.22 292 ASP A CA 1
ATOM 4226 C C . ASP A 1 264 ? -38.894 16.122 82.401 1.00 24.95 292 ASP A C 1
ATOM 4227 O O . ASP A 1 264 ? -37.966 15.308 82.412 1.00 21.15 292 ASP A O 1
ATOM 4236 N N . GLN A 1 265 ? -39.091 16.985 81.409 1.00 24.59 293 GLN A N 1
ATOM 4237 C CA 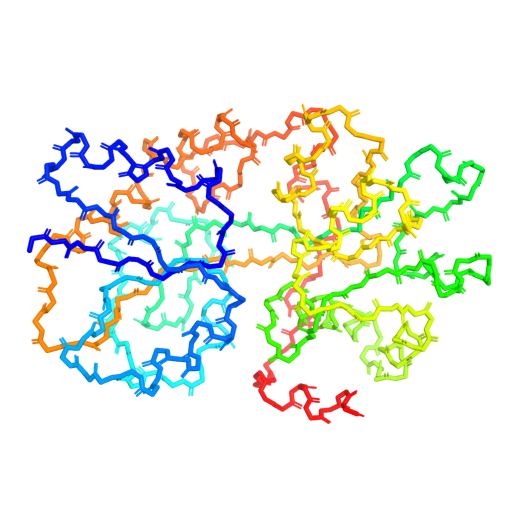. GLN A 1 265 ? -38.122 17.197 80.326 1.00 25.73 293 GLN A CA 1
ATOM 4238 C C . GLN A 1 265 ? -37.932 15.872 79.590 1.00 21.46 293 GLN A C 1
ATOM 4239 O O . GLN A 1 265 ? -38.935 15.233 79.230 1.00 23.30 293 GLN A O 1
ATOM 4253 N N . SER A 1 266 ? -36.700 15.421 79.343 1.00 20.36 294 SER A N 1
ATOM 4254 C CA . SER A 1 266 ? -36.476 14.289 78.452 1.00 18.17 294 SER A CA 1
ATOM 4255 C C . SER A 1 266 ? -36.674 12.937 79.127 1.00 20.22 294 SER A C 1
ATOM 4256 O O . SER A 1 266 ? -36.602 11.911 78.442 1.00 22.03 294 SER A O 1
ATOM 4264 N N . ILE A 1 267 ? -36.911 12.901 80.440 1.00 16.83 295 ILE A N 1
ATOM 4265 C CA . ILE A 1 267 ? -37.285 11.651 81.087 1.00 17.83 295 ILE A CA 1
ATOM 4266 C C . ILE A 1 267 ? -38.630 11.208 80.527 1.00 19.11 295 ILE A C 1
ATOM 4267 O O . ILE A 1 267 ? -39.522 12.030 80.282 1.00 21.62 295 ILE A O 1
ATOM 4283 N N . GLU A 1 268 ? -38.786 9.905 80.313 1.00 17.04 296 GLU A N 1
ATOM 4284 C CA . GLU A 1 268 ? -40.007 9.364 79.733 1.00 19.23 296 GLU A CA 1
ATOM 4285 C C . GLU A 1 268 ? -40.834 8.642 80.788 1.00 18.49 296 GLU A C 1
ATOM 4286 O O . GLU A 1 268 ? -40.292 7.962 81.667 1.00 19.15 296 GLU A O 1
ATOM 4298 N N . ASN A 1 269 ? -42.150 8.809 80.690 1.00 20.16 297 ASN A N 1
ATOM 4299 C CA . ASN A 1 269 ? -43.095 8.001 81.442 1.00 19.17 297 ASN A CA 1
ATOM 4300 C C . ASN A 1 269 ? -43.036 6.558 80.953 1.00 19.59 297 ASN A C 1
ATOM 4301 O O . ASN A 1 269 ? -42.743 6.291 79.785 1.00 18.87 297 ASN A O 1
ATOM 4312 N N . LEU A 1 270 ? -43.314 5.619 81.861 1.00 19.76 298 LEU A N 1
ATOM 4313 C CA . LEU A 1 270 ? -43.249 4.207 81.494 1.00 20.02 298 LEU A CA 1
ATOM 4314 C C . LEU A 1 270 ? -44.119 3.905 80.281 1.00 16.47 298 LEU A C 1
ATOM 4315 O O . LEU A 1 270 ? -43.759 3.071 79.443 1.00 19.72 298 LEU A O 1
ATOM 4331 N N . LYS A 1 271 ? -45.268 4.575 80.166 1.00 20.03 299 LYS A N 1
ATOM 4332 C CA . LYS A 1 271 ? -46.173 4.293 79.059 1.00 22.04 299 LYS A CA 1
ATOM 4333 C C . LYS A 1 271 ? -45.567 4.656 77.709 1.00 24.16 299 LYS A C 1
ATOM 4334 O O . LYS A 1 271 ? -46.045 4.167 76.680 1.00 24.40 299 LYS A O 1
ATOM 4353 N N . ASN A 1 272 ? -44.530 5.492 77.691 1.00 20.78 300 ASN A N 1
ATOM 4354 C CA . ASN A 1 272 ? -43.862 5.894 76.460 1.00 19.43 300 ASN A CA 1
ATOM 4355 C C . ASN A 1 272 ? -42.498 5.235 76.295 1.00 19.12 300 ASN A C 1
ATOM 4356 O O . ASN A 1 272 ? -41.739 5.621 75.399 1.00 23.92 300 ASN A O 1
ATOM 4367 N N . ILE A 1 273 ? -42.169 4.263 77.132 1.00 19.16 301 ILE A N 1
ATOM 4368 C CA . ILE A 1 273 ? -40.914 3.519 77.035 1.00 19.57 301 ILE A CA 1
ATOM 4369 C C . ILE A 1 273 ? -41.224 2.155 76.434 1.00 21.14 301 ILE A C 1
ATOM 4370 O O . ILE A 1 273 ? -42.151 1.482 76.907 1.00 21.18 301 ILE A O 1
ATOM 4386 N N . PRO A 1 274 ? -40.496 1.710 75.400 1.00 19.30 302 PRO A N 1
ATOM 4387 C CA . PRO A 1 274 ? -40.724 0.358 74.879 1.00 21.47 302 PRO A CA 1
ATOM 4388 C C . PRO A 1 274 ? -40.099 -0.696 75.773 1.00 22.57 302 PRO A C 1
ATOM 4389 O O . PRO A 1 274 ? -38.946 -1.093 75.578 1.00 30.07 302 PRO A O 1
ATOM 4400 N N . LEU A 1 275 ? -40.857 -1.153 76.761 1.00 24.69 303 LEU A N 1
ATOM 4401 C CA . LEU A 1 275 ? -40.332 -2.081 77.748 1.00 27.57 303 LEU A CA 1
ATOM 4402 C C . LEU A 1 275 ? -40.225 -3.481 77.165 1.00 27.17 303 LEU A C 1
ATOM 4403 O O . LEU A 1 275 ? -41.075 -3.912 76.382 1.00 25.24 303 LEU A O 1
ATOM 4419 N N . ILE A 1 276 ? -39.169 -4.189 77.547 1.00 24.28 304 ILE A N 1
ATOM 4420 C CA . ILE A 1 276 ? -39.071 -5.611 77.240 1.00 26.81 304 ILE A CA 1
ATOM 4421 C C . ILE A 1 276 ? -40.166 -6.299 78.045 1.00 30.02 304 ILE A C 1
ATOM 4422 O O . ILE A 1 276 ? -40.149 -6.227 79.282 1.00 30.19 304 ILE A O 1
ATOM 4438 N N . PRO A 1 277 ? -41.136 -6.954 77.413 1.00 30.34 305 PRO A N 1
ATOM 4439 C CA . PRO A 1 277 ? -42.167 -7.641 78.194 1.00 37.40 305 PRO A CA 1
ATOM 4440 C C . PRO A 1 277 ? -41.577 -8.828 78.935 1.00 34.84 305 PRO A C 1
ATOM 4441 O O . PRO A 1 277 ? -40.584 -9.425 78.511 1.00 32.80 305 PRO A O 1
ATOM 4452 N N . LYS A 1 278 ? -42.197 -9.161 80.070 1.00 35.63 306 LYS A N 1
ATOM 4453 C CA . LYS A 1 278 ? -41.699 -10.271 80.874 1.00 34.47 306 LYS A CA 1
ATOM 4454 C C . LYS A 1 278 ? -41.632 -11.557 80.063 1.00 36.01 306 LYS A C 1
ATOM 4455 O O . LYS A 1 278 ? -40.767 -12.405 80.311 1.00 35.27 306 LYS A O 1
ATOM 4474 N N . SER A 1 279 ? -42.521 -11.711 79.080 1.00 34.34 307 SER A N 1
ATOM 4475 C CA . SER A 1 279 ? -42.557 -12.925 78.274 1.00 34.46 307 SER A CA 1
ATOM 4476 C C . SER A 1 279 ? -41.285 -13.128 77.458 1.00 36.93 307 SER A C 1
ATOM 4477 O O . SER A 1 279 ? -40.998 -14.260 77.055 1.00 37.20 307 SER A O 1
ATOM 4485 N N . LYS A 1 280 ? -40.518 -12.069 77.205 1.00 40.62 308 LYS A N 1
ATOM 4486 C CA . LYS A 1 280 ? -39.219 -12.196 76.554 1.00 35.14 308 LYS A CA 1
ATOM 4487 C C . LYS A 1 280 ? -38.080 -12.407 77.545 1.00 39.06 308 LYS A C 1
ATOM 4488 O O . LYS A 1 280 ? -36.933 -12.575 77.119 1.00 35.46 308 LYS A O 1
ATOM 4507 N N . LEU A 1 281 ? -38.367 -12.404 78.847 1.00 41.36 309 LEU A N 1
ATOM 4508 C CA . LEU A 1 281 ? -37.355 -12.522 79.896 1.00 45.39 309 LEU A CA 1
ATOM 4509 C C . LEU A 1 281 ? -37.740 -13.682 80.803 1.00 53.44 309 LEU A C 1
ATOM 4510 O O . LEU A 1 281 ? -38.312 -13.478 81.884 1.00 50.14 309 LEU A O 1
ATOM 4526 N N . PRO A 1 282 ? -37.447 -14.911 80.400 1.00 64.59 310 PRO A N 1
ATOM 4527 C CA . PRO A 1 282 ? -37.828 -16.074 81.205 1.00 69.72 310 PRO A CA 1
ATOM 4528 C C . PRO A 1 282 ? -36.872 -16.263 82.379 1.00 66.01 310 PRO A C 1
ATOM 4529 O O . PRO A 1 282 ? -35.936 -15.491 82.587 1.00 69.06 310 PRO A O 1
ATOM 4540 N N . ASP A 1 283 ? -37.134 -17.312 83.155 1.00 50.46 311 ASP A N 1
ATOM 4541 C CA . ASP A 1 283 ?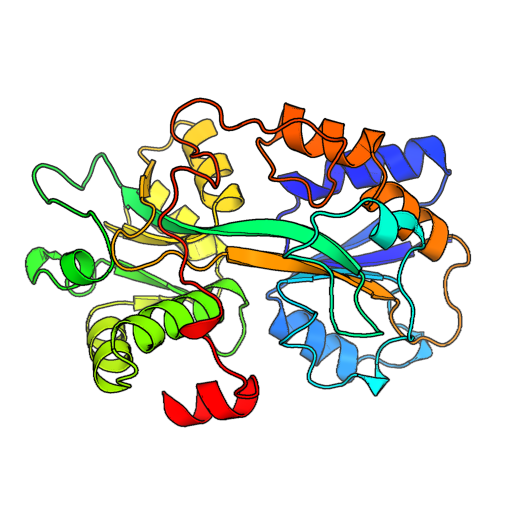 -36.275 -17.659 84.280 1.00 47.80 311 ASP A CA 1
ATOM 4542 C C . ASP A 1 283 ? -34.953 -18.223 83.774 1.00 44.06 311 ASP A C 1
ATOM 4543 O O . ASP A 1 283 ? -34.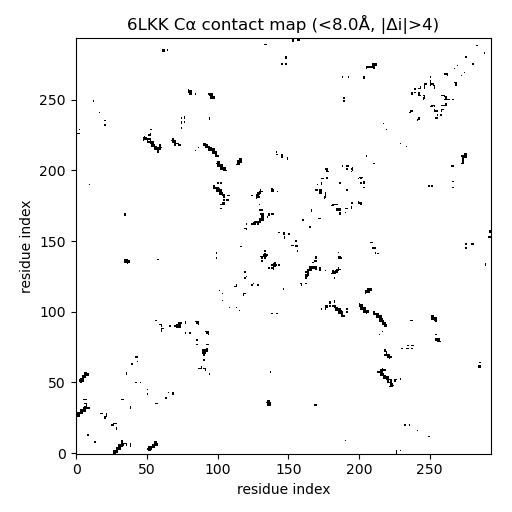930 -19.204 83.023 1.00 46.04 311 ASP A O 1
ATOM 4552 N N . ILE A 1 284 ? -33.854 -17.597 84.181 1.00 47.88 312 ILE A N 1
ATOM 4553 C CA . ILE A 1 284 ? -32.517 -18.148 83.986 1.00 43.55 312 ILE A CA 1
ATOM 4554 C C . ILE A 1 284 ? -31.630 -17.538 85.067 1.00 41.15 312 ILE A C 1
ATOM 4555 O O . ILE A 1 284 ? -31.403 -16.319 85.062 1.00 41.69 312 ILE A O 1
ATOM 4571 N N . PRO A 1 285 ? -31.130 -18.332 86.015 1.00 40.25 313 PRO A N 1
ATOM 4572 C CA . PRO A 1 285 ? -30.415 -17.763 87.162 1.00 34.75 313 PRO A CA 1
ATOM 4573 C C . PRO A 1 285 ? -29.303 -16.808 86.750 1.00 36.40 313 PRO A C 1
ATOM 4574 O O . PRO A 1 285 ? -28.752 -16.892 85.652 1.00 32.85 313 PRO A O 1
ATOM 4585 N N . HIS A 1 286 ? -28.986 -15.896 87.670 1.00 32.20 314 HIS A N 1
ATOM 4586 C CA . HIS A 1 286 ? -27.942 -14.901 87.456 1.00 33.40 314 HIS A CA 1
ATOM 4587 C C . HIS A 1 286 ? -26.652 -15.532 86.944 1.00 34.62 314 HIS A C 1
ATOM 4588 O O . HIS A 1 286 ? -26.085 -15.091 85.938 1.00 31.15 314 HIS A O 1
ATOM 4602 N N . HIS A 1 287 ? -26.168 -16.570 87.630 1.00 33.93 315 HIS A N 1
ATOM 4603 C CA . HIS A 1 287 ? -24.879 -17.152 87.272 1.00 34.82 315 HIS A CA 1
ATOM 4604 C C . HIS A 1 287 ? -24.948 -17.923 85.961 1.00 29.90 315 HIS A C 1
ATOM 4605 O O . HIS A 1 287 ? -23.950 -17.996 85.235 1.00 28.68 315 HIS A O 1
ATOM 4619 N N . LYS A 1 288 ? -26.104 -18.507 85.640 1.00 28.11 316 LYS A N 1
ATOM 4620 C CA . LYS A 1 288 ? -26.220 -19.261 84.396 1.00 28.06 316 LYS A CA 1
ATOM 4621 C C . LYS A 1 288 ? -26.206 -18.334 83.186 1.00 32.08 316 LYS A C 1
ATOM 4622 O O . LYS A 1 288 ? -25.594 -18.655 82.161 1.00 28.03 316 LYS A O 1
ATOM 4641 N N . PHE A 1 289 ? -26.858 -17.173 83.285 1.00 28.39 317 PHE A N 1
ATOM 4642 C CA . PHE A 1 289 ? -26.822 -16.229 82.173 1.00 25.44 317 PHE A CA 1
ATOM 4643 C C . PHE A 1 289 ? -25.404 -15.745 81.912 1.00 24.51 317 PHE A C 1
ATOM 4644 O O . PHE A 1 289 ? -24.972 -15.658 80.756 1.00 26.49 317 PHE A O 1
ATOM 4661 N N . LEU A 1 290 ? -24.662 -15.422 82.971 1.00 25.33 318 LEU A N 1
ATOM 4662 C CA . LEU A 1 290 ? -23.286 -14.976 82.787 1.00 25.50 318 LEU A CA 1
ATOM 4663 C C . LEU A 1 290 ? -22.435 -16.075 82.164 1.00 31.39 318 LEU A C 1
ATOM 4664 O O . LEU A 1 290 ? -21.556 -15.799 81.340 1.00 31.80 318 LEU A O 1
ATOM 4680 N N . GLU A 1 291 ? -22.686 -17.330 82.539 1.00 33.19 319 GLU A N 1
ATOM 4681 C CA . GLU A 1 291 ? -22.000 -18.443 81.891 1.00 33.22 319 GLU A CA 1
ATOM 4682 C C . GLU A 1 291 ? -22.381 -18.535 80.420 1.00 32.04 319 GLU A C 1
ATOM 4683 O O . GLU A 1 291 ? -21.544 -18.857 79.569 1.00 32.96 319 GLU A O 1
ATOM 4695 N N . MET A 1 292 ? -23.645 -18.248 80.105 1.00 28.69 320 MET A N 1
ATOM 4696 C CA . MET A 1 292 ? -24.121 -18.363 78.732 1.00 30.03 320 MET A CA 1
ATOM 4697 C C . MET A 1 292 ? -23.415 -17.374 77.812 1.00 32.95 320 MET A C 1
ATOM 4698 O O . MET A 1 292 ? -23.115 -17.697 76.656 1.00 31.82 320 MET A O 1
ATOM 4712 N N . ILE A 1 293 ? -23.134 -16.165 78.307 1.00 32.59 321 ILE A N 1
ATOM 4713 C CA . ILE A 1 293 ? -22.561 -15.107 77.480 1.00 30.50 321 ILE A CA 1
ATOM 4714 C C . ILE A 1 293 ? -21.052 -14.997 77.630 1.00 34.05 321 ILE A C 1
ATOM 4715 O O . ILE A 1 293 ? -20.441 -14.116 77.010 1.00 31.28 321 ILE A O 1
ATOM 4731 N N . GLN A 1 294 ? -20.431 -15.856 78.430 1.00 35.42 322 GLN A N 1
ATOM 4732 C CA . GLN A 1 294 ? -18.993 -15.780 78.656 1.00 39.18 322 GLN A CA 1
ATOM 4733 C C . GLN A 1 294 ? -18.229 -16.039 77.361 1.00 37.22 322 GLN A C 1
ATOM 4734 O O . GLN A 1 294 ? -18.787 -16.553 76.390 1.00 37.65 322 GLN A O 1
#

CATH classification: 3.40.190.10

Secondary structure (DSSP, 8-state):
-EEEEEE-S-HHHHHHHHHHHHHHH--EEEEEE--HHHHHHHHHHS-TTT--SEEESS-HHHH-S-GGGEE----GGGGGB-GGG---STTEEEEEEEEEEEEEETTT-TT----STGGGGSGGGTT-EEEE-TTT-HHHHHHHHHHHHHHT-HHHHHHHHTTSEEES-HHHHHHHHHTTS-SEEEEEHHHHHHHHHTT-SEEEE--TT-B-EEEEEEEEEP-SS--TTHHHHHHHHTSHHHHHHHHHHH--EESBTTS-----TT---GGGS-BPPGGGS----HHHHHHHH-

Organism: Staphylococcus aureus (NCBI:txid1280)

Nearest PDB structures (foldseek):
  6lki-assembly1_A  TM=9.408E-01  e=1.743E-61  Staphylococcus aureus
  8x1a-assembly1_B  TM=8.848E-01  e=4.797E-22  Vibrio cholerae O395
  6wce-assembly1_A  TM=8.702E-01  e=3.454E-22  Actinobacillus pleuropneumoniae
  4r74-assembly4_D  TM=8.685E-01  e=6.222E-21  Actinobacillus pleuropneumoniae
  4edp-assembly2_B  TM=6.943E-01  e=3.897E-18  Clostridium perfringens ATCC 13124

Solvent-accessible surface area: 12847 Å² total; per-residue (Å²): 170,65,0,30,0,1,0,28,9,72,54,66,6,1,54,58,12,0,68,57,0,35,153,85,43,154,15,105,0,90,35,92,84,15,11,3,16,59,5,11,57,89,0,63,123,38,78,94,71,123,30,2,9,0,0,0,0,6,4,0,24,96,3,22,72,60,53,96,7,3,43,78,57,60,8,118,16,31,85,68,0,52,113,126,50,87,18,144,30,127,30,1,1,1,1,1,3,6,0,0,0,0,0,1,3,53,116,64,37,64,148,36,124,11,123,0,5,106,36,1,48,61,118,104,0,121,31,86,0,0,7,0,31,4,84,37,3,15,8,0,7,6,0,0,24,0,2,38,2,28,105,82,150,37,73,30,0,66,97,6,42,112,20,13,92,86,29,80,94,18,28,87,0,0,44,9,0,3,123,31,137,18,48,0,0,0,0,24,2,9,5,0,35,31,33,72,85,112,67,73,38,1,35,19,23,20,0,116,44,6,0,9,25,4,33,5,0,2,2,2,0,80,16,35,156,61,25,123,82,19,102,60,0,2,88,6,0,0,29,114,47,1,0,55,95,1,0,57,104,16,5,4,20,10,0,22,107,68,14,60,142,50,35,75,167,46,10,65,23,37,166,87,10,53,56,15,68,135,105,65,18,74,143,30,64,11,105,106,0,27,103,79,9,155

Foldseek 3Di:
DEAEEEEQDDCVQVVVVVVVVCVVVVHHYHYDHDAPQVSLVCLVVDDQAPHGWKYWWFLCLFANPCCVQFDQDEFPCLVQFDPVQARPHRFKGFFFKKWKWKKFQQVPCPPQDDQALVSCLDVVQAAQEEEEDLVGHRQRVQVLLFQCLLPVDLVSSVSSVNRYYYDHRQLVRLVCRLVPSHRMYIHIDQSQQVSVVVVGRMDIHQHPSAIEMRRIIMGTGRHDDHDPCVSVVSCSSLDAVNQQVSCVPRQTGGRGPNHDHDQPDRRDDPVPHRHDDCVSVDDDHSVRVVVVND

Radius of gyration: 18.62 Å; Cα contacts (8 Å, |Δi|>4): 585; chains: 1; bounding box: 36×40×55 Å

Sequence (294 aa):
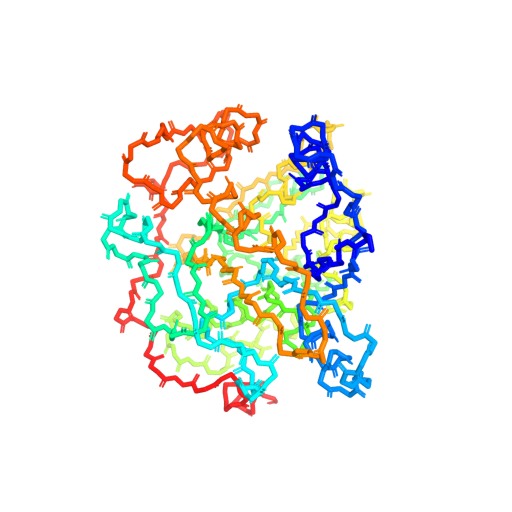NVLTVYSPYQSNLIRPILNEFEKQEHVKIEIKHGSTQVLLSNLHNEDFSERGDVFMGGVLSETIDHPEDFVPYQDTSVTQQLEDYRSNNKYVTSFLLMPTVIVVNSDLQGDIKIRGYQDLLQPILKGKIAYSNPNTTTTGYQHMRAIYSMHHRVSDVHQFQNHAMQLSKTSKVIEDVAKGKYYAGLSYEQDARTWKNKGYPVSIVYPIEGTMLNVDGIALVKNAHPHPKRKKLVQYLTSRSVQQRLVAEFDAKSIRKDVSEQSDQSIENLKNIPLIPKSKLPDIPHHKFLEMIQ